Protein AF-A0A183TN47-F1 (afdb_monomer_lite)

pLDDT: mean 71.49, std 24.08, range [20.34, 93.31]

InterPro domains:
  IPR001202 WW domain [PF00397] (126-154)
  IPR001202 WW domain [PS01159] (128-154)
  IPR036020 WW domain superfamily [SSF51045] (122-156)

Radius of gyration: 19.45 Å; chains: 1; bounding box: 43×52×48 Å

Organism: Schistocephalus solidus (NCBI:txid70667)

Foldseek 3Di:
DAAPAAPLWDFDWDWFWKAQLVPLDIAIATETDFTQTGNNRGCQLDFRVVRLVVLVVVLVPRVPDPDRGHRYFRFDFAFPVCQVVVLVPADFGDHPVDPGTGGWDAGDDRMTGQQADKDWDQGFAPPKAWDADPVPRQIWIAHPPVRDIGSDQDSNGGDGPPDDRDDPPPLDDDDDTTMGDHHDDDPPVPPVDDDDDDDDDDDDDDDDDCVPRPDD

Sequence (216 aa):
LNPRIPAGSLLWGIATLEYNWKTGLRKHALTVLDVACLYGKDLRSLSYRQRMHYVGDVARVVNLEDGDQSNIIVPPLVTLRDLDSFIKGLPVLSCKDRPEPGPMVATVKNYACIPSTLYLATHLAFPWIELKSSKTGQFYYFNRNSNVSTYTLPQEAILPYGRVSSRPDLKVNSFSLVLILAVELLELAIFIGANRSARKHILVVSWINFNSILSK

Secondary structure (DSSP, 8-state):
--B-PPTT-EEEEEEEEEEETTT--EEEEEEEEEEEEETTEE-TTS-HHHHHHHHHHHHHHHTSS-SSSBPEE---EEETTTHHHHHHTSPEE--TT-SS-EE-EE-STTEEE-----EEEE-B-TTEEEEE-TTT--EEEEETTT--EESSPPGGGB--TTPPP--S--SS-S--EEEE-----SSTTTTTS----------SS----GGGSS--

Structure (mmCIF, N/CA/C/O backbone):
data_AF-A0A183TN47-F1
#
_entry.id   AF-A0A183TN47-F1
#
loop_
_atom_site.group_PDB
_atom_site.id
_atom_site.type_symbol
_atom_site.label_atom_id
_atom_site.label_alt_id
_atom_site.label_comp_id
_atom_site.label_asym_id
_atom_site.label_entity_id
_atom_site.label_seq_id
_atom_site.pdbx_PDB_ins_code
_atom_site.Cartn_x
_atom_site.Cartn_y
_atom_site.Cartn_z
_atom_site.occupancy
_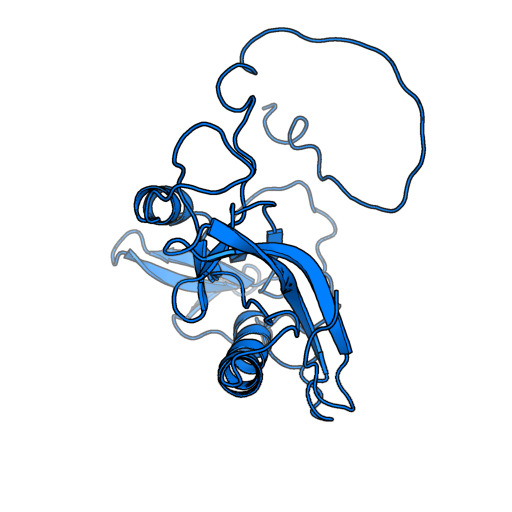atom_site.B_iso_or_equiv
_atom_site.auth_seq_id
_atom_site.auth_comp_id
_atom_site.auth_asym_id
_atom_site.auth_atom_id
_atom_site.pdbx_PDB_model_num
ATOM 1 N N . LEU A 1 1 ? -2.162 -2.356 -19.079 1.00 73.44 1 LEU A N 1
ATOM 2 C CA . LEU A 1 1 ? -2.015 -2.840 -17.687 1.00 73.44 1 LEU A CA 1
ATOM 3 C C . LEU A 1 1 ? -2.326 -4.332 -17.692 1.00 73.44 1 LEU A C 1
ATOM 5 O O . LEU A 1 1 ? -3.389 -4.675 -18.189 1.00 73.44 1 LEU A O 1
ATOM 9 N N . ASN A 1 2 ? -1.422 -5.196 -17.226 1.00 85.00 2 ASN A N 1
ATOM 10 C CA . ASN A 1 2 ? -1.626 -6.653 -17.221 1.00 85.00 2 ASN A CA 1
ATOM 11 C C . ASN A 1 2 ? -1.030 -7.278 -15.941 1.00 85.00 2 ASN A C 1
ATOM 13 O O . ASN A 1 2 ? 0.099 -7.771 -15.978 1.00 85.00 2 ASN A O 1
ATOM 17 N N . PRO A 1 3 ? -1.705 -7.156 -14.784 1.00 82.62 3 PRO A N 1
ATOM 18 C CA . PRO A 1 3 ? -1.153 -7.542 -13.492 1.00 82.62 3 PRO A CA 1
ATOM 19 C C . PRO A 1 3 ? -1.445 -9.008 -13.158 1.00 82.62 3 PRO A C 1
ATOM 21 O O . PRO A 1 3 ? -2.538 -9.510 -13.417 1.00 82.62 3 PRO A O 1
ATOM 24 N N . ARG A 1 4 ? -0.487 -9.678 -12.509 1.00 83.25 4 ARG A N 1
ATOM 25 C CA . ARG A 1 4 ? -0.603 -11.071 -12.038 1.00 83.25 4 ARG A CA 1
ATOM 26 C C . ARG A 1 4 ? -1.505 -11.184 -10.797 1.00 83.25 4 ARG A C 1
ATOM 28 O O . ARG A 1 4 ? -1.048 -11.518 -9.709 1.00 83.25 4 ARG A O 1
ATOM 35 N N . ILE A 1 5 ? -2.791 -10.872 -10.943 1.00 85.69 5 ILE A N 1
ATOM 36 C CA . ILE A 1 5 ? -3.791 -11.038 -9.879 1.00 85.69 5 ILE A CA 1
ATOM 37 C C . ILE A 1 5 ? -4.207 -12.522 -9.823 1.00 85.69 5 ILE A C 1
ATOM 39 O O . ILE A 1 5 ? -4.661 -13.045 -10.842 1.00 85.69 5 ILE A O 1
ATOM 43 N N . PRO A 1 6 ? -4.100 -13.215 -8.671 1.00 85.50 6 PRO A N 1
ATOM 44 C CA . PRO A 1 6 ? -4.550 -14.602 -8.552 1.00 85.50 6 PRO A CA 1
ATOM 45 C C . PRO A 1 6 ? -6.058 -14.755 -8.796 1.00 85.50 6 PRO A C 1
ATOM 47 O O . PRO A 1 6 ? -6.846 -13.876 -8.433 1.00 85.50 6 PRO A O 1
ATOM 50 N N . ALA A 1 7 ? -6.478 -15.896 -9.349 1.00 88.44 7 ALA A N 1
ATOM 51 C CA . ALA A 1 7 ? -7.893 -16.211 -9.552 1.00 88.44 7 ALA A CA 1
ATOM 52 C C . ALA A 1 7 ? -8.696 -16.131 -8.236 1.00 88.44 7 ALA A C 1
ATOM 54 O O . ALA A 1 7 ? -8.176 -16.420 -7.160 1.00 88.44 7 ALA A O 1
ATOM 55 N N . GLY A 1 8 ? -9.966 -15.722 -8.315 1.00 87.31 8 GLY A N 1
ATOM 56 C CA . GLY A 1 8 ? -10.812 -15.544 -7.127 1.00 87.31 8 GLY A CA 1
ATOM 57 C C . GLY A 1 8 ? -10.418 -14.353 -6.243 1.00 87.31 8 GLY A C 1
ATOM 58 O O . GLY A 1 8 ? -10.593 -14.418 -5.030 1.00 87.31 8 GLY A O 1
ATOM 59 N N . SER A 1 9 ? -9.875 -13.279 -6.823 1.00 90.31 9 SER A N 1
ATOM 60 C CA . SER A 1 9 ? -9.528 -12.042 -6.105 1.00 90.31 9 SER A CA 1
ATOM 61 C C . SER A 1 9 ? -10.424 -10.871 -6.519 1.00 90.31 9 SER A C 1
ATOM 63 O O . SER A 1 9 ? -10.794 -10.747 -7.684 1.00 90.31 9 SER A O 1
ATOM 65 N N . LEU A 1 10 ? -10.729 -9.982 -5.572 1.00 89.19 10 LEU A N 1
ATOM 66 C CA . LEU A 1 10 ? -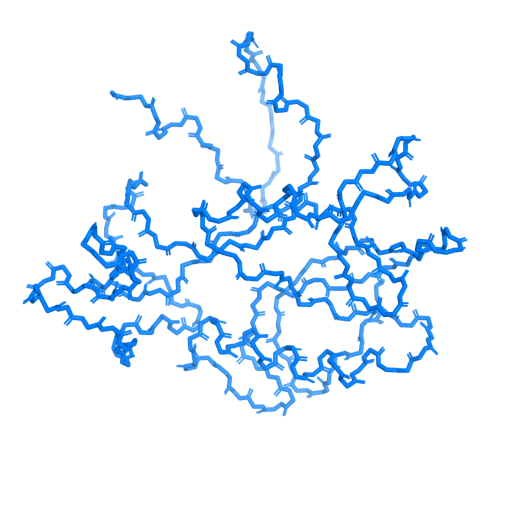11.481 -8.743 -5.768 1.00 89.19 10 LEU A CA 1
ATOM 67 C C . LEU A 1 10 ? -10.808 -7.617 -4.974 1.00 89.19 10 LEU A C 1
ATOM 69 O O . LEU A 1 10 ? -10.867 -7.589 -3.740 1.00 89.19 10 LEU A O 1
ATOM 73 N N . LEU A 1 11 ? -10.167 -6.699 -5.696 1.00 90.19 11 LEU A N 1
ATOM 74 C CA . LEU A 1 11 ? -9.381 -5.590 -5.158 1.00 90.19 11 LEU A CA 1
ATOM 75 C C . LEU A 1 11 ? -9.649 -4.283 -5.911 1.00 90.19 11 LEU A C 1
ATOM 77 O O . LEU A 1 11 ? -10.145 -4.289 -7.036 1.00 90.19 11 LEU A O 1
ATOM 81 N N . TRP A 1 12 ? -9.294 -3.170 -5.277 1.00 88.38 12 TRP A N 1
ATOM 82 C CA . TRP A 1 12 ? -9.334 -1.825 -5.842 1.00 88.38 12 TRP A CA 1
ATOM 83 C C . TRP A 1 12 ? -7.911 -1.314 -5.986 1.00 88.38 12 TRP A C 1
ATOM 85 O O . TRP A 1 12 ? -7.086 -1.505 -5.096 1.00 88.38 12 TRP A O 1
ATOM 95 N N . GLY A 1 13 ? -7.618 -0.633 -7.086 1.00 87.19 13 GLY A N 1
ATOM 96 C CA . GLY A 1 13 ? -6.298 -0.076 -7.333 1.00 87.19 13 GLY A CA 1
ATOM 97 C C . GLY A 1 13 ? -6.287 0.893 -8.504 1.00 87.19 13 GLY A C 1
ATOM 98 O O . GLY A 1 13 ? -7.271 1.022 -9.230 1.00 87.19 13 GLY A O 1
ATOM 99 N N . ILE A 1 14 ? -5.157 1.569 -8.670 1.00 85.75 14 ILE A N 1
ATOM 100 C CA . ILE A 1 14 ? -4.902 2.537 -9.735 1.00 85.75 14 ILE A CA 1
ATOM 101 C C . ILE A 1 14 ? -3.757 2.057 -10.624 1.00 85.75 14 ILE A C 1
ATOM 103 O O . ILE A 1 14 ? -2.797 1.442 -10.153 1.00 85.75 14 ILE A O 1
ATOM 107 N N . ALA A 1 15 ? -3.848 2.351 -11.920 1.00 88.06 15 ALA A N 1
ATOM 108 C CA . ALA A 1 15 ? -2.716 2.183 -12.819 1.00 88.06 15 ALA A CA 1
ATOM 109 C C . ALA A 1 15 ? -1.619 3.191 -12.441 1.00 88.06 15 ALA A C 1
ATOM 111 O O . ALA A 1 15 ? -1.888 4.377 -12.258 1.00 88.06 15 ALA A O 1
ATOM 112 N N . THR A 1 16 ? -0.383 2.722 -12.333 1.00 87.56 16 THR A N 1
ATOM 113 C CA . THR A 1 16 ? 0.790 3.529 -11.974 1.00 87.56 16 THR A CA 1
ATOM 114 C C . THR A 1 16 ? 1.902 3.282 -12.995 1.00 87.56 16 THR A C 1
ATOM 116 O O . THR A 1 16 ? 1.879 2.283 -13.719 1.00 87.56 16 THR A O 1
ATOM 119 N N . LEU A 1 17 ? 2.859 4.203 -13.093 1.00 88.75 17 LEU A N 1
ATOM 120 C CA . LEU A 1 17 ? 4.071 4.038 -13.893 1.00 88.75 17 LEU A CA 1
ATOM 121 C C . LEU A 1 17 ? 5.254 3.796 -12.958 1.00 88.75 17 LEU A C 1
ATOM 123 O O . LEU A 1 17 ? 5.542 4.626 -12.095 1.00 88.75 17 LEU A O 1
ATOM 127 N N . GLU A 1 18 ? 5.936 2.670 -13.152 1.00 90.25 18 GLU A N 1
ATOM 128 C CA . GLU A 1 18 ? 7.185 2.350 -12.467 1.00 90.25 18 GLU A CA 1
ATOM 129 C C . GLU A 1 18 ? 8.362 2.419 -13.444 1.00 90.25 18 GLU A C 1
ATOM 131 O O . GLU A 1 18 ? 8.251 2.073 -14.624 1.00 90.25 18 GLU A O 1
ATOM 136 N N . TYR A 1 19 ? 9.500 2.884 -12.937 1.00 91.25 19 TYR A N 1
ATOM 137 C CA . TYR A 1 19 ? 10.699 3.182 -13.708 1.00 91.25 19 TYR A CA 1
ATOM 138 C C . TYR A 1 19 ? 11.865 2.396 -13.127 1.00 91.25 19 TYR A C 1
ATOM 140 O O . TYR A 1 19 ? 12.124 2.451 -11.923 1.00 91.25 19 TYR A O 1
ATOM 148 N N . ASN A 1 20 ? 12.580 1.674 -13.981 1.00 90.81 20 ASN A N 1
ATOM 149 C CA . ASN A 1 20 ? 13.802 0.989 -13.610 1.00 90.81 20 ASN A CA 1
ATOM 150 C C . ASN A 1 20 ? 14.943 2.013 -13.526 1.00 90.81 20 ASN A C 1
ATOM 152 O O . ASN A 1 20 ? 15.438 2.475 -14.556 1.00 90.81 20 ASN A O 1
ATOM 156 N N . TRP A 1 21 ? 15.383 2.365 -12.319 1.00 85.31 21 TRP A N 1
ATOM 157 C CA . TRP A 1 21 ? 16.341 3.462 -12.112 1.00 85.31 21 TRP A CA 1
ATOM 158 C C . TRP A 1 21 ? 17.768 3.160 -12.603 1.00 85.31 21 TRP A C 1
ATOM 160 O O . TRP A 1 21 ? 18.609 4.052 -12.605 1.00 85.31 21 TRP A O 1
ATOM 170 N N . LYS A 1 22 ? 18.046 1.929 -13.061 1.00 86.75 22 LYS A N 1
ATOM 171 C CA . LYS A 1 22 ? 19.325 1.544 -13.688 1.00 86.75 22 LYS A CA 1
ATOM 172 C C . LYS A 1 22 ? 19.309 1.573 -15.217 1.00 86.75 22 LYS A C 1
ATOM 174 O O . LYS A 1 22 ? 20.371 1.640 -15.820 1.00 86.75 22 LYS A O 1
ATOM 179 N N . THR A 1 23 ? 18.135 1.478 -15.844 1.00 86.50 23 THR A N 1
ATOM 180 C CA . THR A 1 23 ? 18.000 1.329 -17.311 1.00 86.50 23 THR A CA 1
ATOM 181 C C . THR A 1 23 ? 17.074 2.360 -17.957 1.00 86.50 23 THR A C 1
ATOM 183 O O . THR A 1 23 ? 16.984 2.420 -19.178 1.00 86.50 23 THR A O 1
ATOM 186 N N . GLY A 1 24 ? 16.344 3.151 -17.165 1.00 82.69 24 GLY A N 1
ATOM 187 C CA . GLY A 1 24 ? 15.330 4.089 -17.655 1.00 82.69 24 GLY A CA 1
ATOM 188 C C . GLY A 1 24 ? 14.054 3.426 -18.194 1.00 82.69 24 GLY A C 1
ATOM 189 O O . GLY A 1 24 ? 13.141 4.135 -18.623 1.00 82.69 24 GLY A O 1
ATOM 190 N N . LEU A 1 25 ? 13.960 2.089 -18.171 1.00 87.25 25 LEU A N 1
ATOM 191 C CA . LEU A 1 25 ? 12.796 1.346 -18.654 1.00 87.25 25 LEU A CA 1
ATOM 192 C C . LEU A 1 25 ? 11.550 1.685 -17.822 1.00 87.25 25 LEU A C 1
ATOM 194 O O . LEU A 1 25 ? 11.549 1.533 -16.601 1.00 87.25 25 LEU A O 1
ATOM 198 N N . ARG A 1 26 ? 10.480 2.117 -18.494 1.00 89.00 26 ARG A N 1
ATOM 199 C CA . ARG A 1 26 ? 9.186 2.471 -17.894 1.00 89.00 26 ARG A CA 1
ATOM 200 C C . ARG A 1 26 ? 8.166 1.372 -18.189 1.00 89.00 26 ARG A C 1
ATOM 202 O O . ARG A 1 26 ? 7.927 1.095 -19.363 1.00 89.00 26 ARG A O 1
ATOM 209 N N . LYS A 1 27 ? 7.518 0.805 -17.165 1.00 89.25 27 LYS A N 1
ATOM 210 C CA . LYS A 1 27 ? 6.375 -0.113 -17.337 1.00 89.25 27 LYS A CA 1
ATOM 211 C C . LYS A 1 27 ? 5.165 0.294 -16.491 1.00 89.25 27 LYS A C 1
ATOM 213 O O . LYS A 1 27 ? 5.261 1.124 -15.589 1.00 89.25 27 LYS A O 1
ATOM 218 N N . HIS A 1 28 ? 4.000 -0.256 -16.828 1.00 90.12 28 HIS A N 1
ATOM 219 C CA . HIS A 1 28 ? 2.780 -0.063 -16.045 1.00 90.12 28 HIS A CA 1
ATOM 220 C C . HIS A 1 28 ? 2.730 -1.036 -14.869 1.00 90.12 28 HIS A C 1
ATOM 222 O O . HIS A 1 28 ? 2.935 -2.231 -15.068 1.00 90.12 28 HIS A O 1
ATOM 228 N N . ALA A 1 29 ? 2.325 -0.538 -13.707 1.00 89.69 29 ALA A N 1
ATOM 229 C CA . ALA A 1 29 ? 2.073 -1.287 -12.483 1.00 89.69 29 ALA A CA 1
ATOM 230 C C . ALA A 1 29 ? 0.634 -1.063 -11.985 1.00 89.69 29 ALA A C 1
ATOM 232 O O . ALA A 1 29 ? -0.041 -0.126 -12.420 1.00 89.69 29 ALA A O 1
ATOM 233 N N . LEU A 1 30 ? 0.167 -1.906 -11.064 1.00 90.44 30 LEU A N 1
ATOM 234 C CA . LEU A 1 30 ? -1.101 -1.730 -10.354 1.00 90.44 30 LEU A CA 1
ATOM 235 C C . LEU A 1 30 ? -0.823 -1.429 -8.878 1.00 90.44 30 LEU A C 1
ATOM 237 O O . LEU A 1 30 ? -0.424 -2.327 -8.139 1.00 90.44 30 LEU A O 1
ATOM 241 N N . THR A 1 31 ? -1.078 -0.198 -8.438 1.00 90.00 31 THR A N 1
ATOM 242 C CA . THR A 1 31 ? -1.033 0.157 -7.012 1.00 90.00 31 THR A CA 1
ATOM 243 C C . THR A 1 31 ? -2.370 -0.168 -6.367 1.00 90.00 31 THR A C 1
ATOM 245 O O . THR A 1 31 ? -3.392 0.412 -6.733 1.00 90.00 31 THR A O 1
ATOM 248 N N . VAL A 1 32 ? -2.378 -1.104 -5.419 1.00 91.00 32 VAL A N 1
ATOM 249 C CA . VAL A 1 32 ? -3.599 -1.545 -4.728 1.00 91.00 32 VAL A CA 1
ATOM 250 C C . VAL A 1 32 ? -3.946 -0.567 -3.605 1.00 91.00 32 VAL A C 1
ATOM 252 O O . VAL A 1 32 ? -3.081 -0.180 -2.826 1.00 91.00 32 VAL A O 1
ATOM 255 N N . LEU A 1 33 ? -5.216 -0.172 -3.520 1.00 87.25 33 LEU A N 1
ATOM 256 C CA . LEU A 1 33 ? -5.744 0.751 -2.512 1.00 87.25 33 LEU A CA 1
ATOM 257 C C . LEU A 1 33 ? -6.521 0.031 -1.403 1.00 87.25 33 LEU A C 1
ATOM 259 O O . LEU A 1 33 ? -6.452 0.461 -0.258 1.00 87.25 33 LEU A O 1
ATOM 263 N N . ASP A 1 34 ? -7.245 -1.047 -1.715 1.00 88.12 34 ASP A N 1
ATOM 264 C CA . ASP A 1 34 ? -7.886 -1.939 -0.733 1.00 88.12 34 ASP A CA 1
ATOM 265 C C . ASP A 1 34 ? -8.239 -3.286 -1.396 1.00 88.12 34 ASP A C 1
ATOM 267 O O . ASP A 1 34 ? -8.254 -3.403 -2.625 1.00 88.12 34 ASP A O 1
ATOM 271 N N . VAL A 1 35 ? -8.558 -4.307 -0.602 1.00 88.69 35 VAL A N 1
ATOM 272 C CA . VAL A 1 35 ? -8.925 -5.649 -1.073 1.00 88.69 35 VAL A CA 1
ATOM 273 C C . VAL A 1 35 ? -10.103 -6.214 -0.278 1.00 88.69 35 VAL A C 1
ATOM 275 O O . VAL A 1 35 ? -10.126 -6.154 0.948 1.00 88.69 35 VAL A O 1
ATOM 278 N N . ALA A 1 36 ? -11.082 -6.792 -0.977 1.00 85.94 36 ALA A N 1
ATOM 279 C CA . ALA A 1 36 ? -12.202 -7.505 -0.363 1.00 85.94 36 ALA A CA 1
ATOM 280 C C . ALA A 1 36 ? -11.957 -9.022 -0.326 1.00 85.94 36 ALA A C 1
ATOM 282 O O . ALA A 1 36 ? -12.258 -9.673 0.670 1.00 85.94 36 ALA A O 1
ATOM 283 N N . CYS A 1 37 ? -11.390 -9.585 -1.394 1.00 89.06 37 CYS A N 1
ATOM 284 C CA . CYS A 1 37 ? -11.076 -11.009 -1.503 1.00 89.06 37 CYS A CA 1
ATOM 285 C C . CYS A 1 37 ? -9.733 -11.198 -2.217 1.00 89.06 37 CYS A C 1
ATOM 287 O O . CYS A 1 37 ? -9.421 -10.444 -3.140 1.00 89.06 37 CYS A O 1
ATOM 289 N N . LEU A 1 38 ? -8.942 -12.191 -1.819 1.00 90.12 38 LEU A N 1
ATOM 290 C CA . LEU A 1 38 ? -7.649 -12.486 -2.437 1.00 90.12 38 LEU A CA 1
ATOM 291 C C . LEU A 1 38 ? -7.434 -14.000 -2.480 1.00 90.12 38 LEU A C 1
ATOM 293 O O . LEU A 1 38 ? -7.450 -14.651 -1.438 1.00 90.12 38 LEU A O 1
ATOM 297 N N . TYR A 1 39 ? -7.255 -14.558 -3.679 1.00 87.88 39 TYR A N 1
ATOM 298 C CA . TYR A 1 39 ? -7.092 -16.001 -3.907 1.00 87.88 39 TYR A CA 1
ATOM 299 C C . TYR A 1 39 ? -8.171 -16.862 -3.212 1.00 87.88 39 TYR A C 1
ATOM 301 O O . TYR A 1 39 ? -7.881 -17.801 -2.473 1.00 87.88 39 TYR A O 1
ATOM 309 N N . GLY A 1 40 ? -9.442 -16.480 -3.378 1.00 86.19 40 GLY A N 1
ATOM 310 C CA . GLY A 1 40 ? -10.605 -17.143 -2.774 1.00 86.19 40 GLY A CA 1
ATOM 311 C C . GLY A 1 40 ? -10.824 -16.858 -1.282 1.00 86.19 40 GLY A C 1
ATOM 312 O O . GLY A 1 40 ? -11.883 -17.193 -0.752 1.00 86.19 40 GLY A O 1
ATOM 313 N N . LYS A 1 41 ? -9.872 -16.216 -0.592 1.00 91.38 41 LYS A N 1
ATOM 314 C CA . LYS A 1 41 ? -10.000 -15.852 0.822 1.00 91.38 41 LYS A CA 1
ATOM 315 C C . LYS A 1 41 ? -10.728 -14.519 0.981 1.00 91.38 41 LYS A C 1
ATOM 317 O O . LYS A 1 41 ? -10.225 -13.483 0.550 1.00 91.38 41 LYS A O 1
ATOM 322 N N . ASP A 1 42 ? -11.867 -14.535 1.669 1.00 91.62 42 ASP A N 1
ATOM 323 C CA . ASP A 1 42 ? -12.547 -13.317 2.120 1.00 91.62 42 ASP A CA 1
ATOM 324 C C . ASP A 1 42 ? -11.681 -12.585 3.161 1.00 91.62 42 ASP A C 1
ATOM 326 O O . ASP A 1 42 ? -11.272 -13.163 4.171 1.00 91.62 42 ASP A O 1
ATOM 330 N N . LEU A 1 43 ? -11.385 -11.311 2.901 1.00 88.88 43 LEU A N 1
ATOM 331 C CA . LEU A 1 43 ? -10.593 -10.438 3.770 1.00 88.88 43 LEU A CA 1
ATOM 332 C C . LEU A 1 43 ? -11.441 -9.316 4.391 1.00 88.88 43 LEU A C 1
ATOM 334 O O . LEU A 1 43 ? -10.912 -8.498 5.145 1.00 88.88 43 LEU A O 1
ATOM 338 N N . ARG A 1 44 ? -12.751 -9.253 4.106 1.00 85.00 44 ARG A N 1
ATOM 339 C CA . ARG A 1 44 ? -13.612 -8.111 4.461 1.00 85.00 44 ARG A CA 1
ATOM 340 C C . ARG A 1 44 ? -13.742 -7.871 5.964 1.00 85.00 44 ARG A C 1
ATOM 342 O O . ARG A 1 44 ? -13.961 -6.734 6.372 1.00 85.00 44 ARG A O 1
ATOM 349 N N . SER A 1 45 ? -13.593 -8.912 6.780 1.00 82.75 45 SER A N 1
ATOM 350 C CA . SER A 1 45 ? -13.629 -8.846 8.248 1.00 82.75 45 SER A CA 1
ATOM 351 C C . SER A 1 45 ? -12.340 -8.314 8.888 1.00 82.75 45 SER A C 1
ATOM 353 O O . SER A 1 45 ? -12.347 -7.972 10.068 1.00 82.75 45 SER A O 1
ATOM 355 N N . LEU A 1 46 ? -11.236 -8.240 8.138 1.00 83.50 46 LEU A N 1
ATOM 356 C CA . LEU A 1 46 ? -9.934 -7.809 8.648 1.00 83.50 46 LEU A CA 1
ATOM 357 C C . LEU A 1 46 ? -9.798 -6.282 8.641 1.00 83.50 46 LEU A C 1
ATOM 359 O O . LEU A 1 46 ? -10.404 -5.595 7.818 1.00 83.50 46 LEU A O 1
ATOM 363 N N . SER A 1 47 ? -8.928 -5.747 9.501 1.00 78.81 47 SER A N 1
ATOM 364 C CA . SER A 1 47 ? -8.563 -4.324 9.478 1.00 78.81 47 SER A CA 1
ATOM 365 C C . SER A 1 47 ? -7.812 -3.943 8.207 1.00 78.81 47 SER A C 1
ATOM 367 O O . SER A 1 47 ? -7.109 -4.762 7.618 1.00 78.81 47 SER A O 1
ATOM 369 N N . TYR A 1 48 ? -7.895 -2.669 7.818 1.00 82.44 48 TYR A N 1
ATOM 370 C CA . TYR A 1 48 ? -7.229 -2.147 6.623 1.00 82.44 48 TYR A CA 1
ATOM 371 C C . TYR A 1 48 ? -5.736 -2.529 6.540 1.00 82.44 48 TYR A C 1
ATOM 373 O O . TYR A 1 48 ? -5.280 -3.050 5.524 1.00 82.44 48 TYR A O 1
ATOM 381 N N . ARG A 1 49 ? -4.987 -2.382 7.645 1.00 83.31 49 ARG A N 1
ATOM 382 C CA . ARG A 1 49 ? -3.561 -2.755 7.720 1.00 83.31 49 ARG A CA 1
ATOM 383 C C . ARG A 1 49 ? -3.337 -4.254 7.467 1.00 83.31 49 ARG A C 1
ATOM 385 O O . ARG A 1 49 ? -2.382 -4.611 6.785 1.00 83.31 49 ARG A O 1
ATOM 392 N N . GLN A 1 50 ? -4.212 -5.125 7.977 1.00 86.06 50 GLN A N 1
ATOM 393 C CA . GLN A 1 50 ? -4.153 -6.569 7.717 1.00 86.06 50 GLN A CA 1
ATOM 394 C C . GLN A 1 50 ? -4.514 -6.893 6.261 1.00 86.06 50 GLN A C 1
ATOM 396 O O . GLN A 1 50 ? -3.808 -7.676 5.634 1.00 86.06 50 GLN A O 1
ATOM 401 N N . ARG A 1 51 ? -5.561 -6.270 5.697 1.00 89.62 51 ARG A N 1
ATOM 402 C CA . ARG A 1 51 ? -5.952 -6.453 4.285 1.00 89.62 51 ARG A CA 1
ATOM 403 C C . ARG A 1 51 ? -4.787 -6.118 3.350 1.00 89.62 51 ARG A C 1
ATOM 405 O O . ARG A 1 51 ? -4.417 -6.943 2.521 1.00 89.62 51 ARG A O 1
ATOM 412 N N . MET A 1 52 ? -4.130 -4.980 3.568 1.00 90.19 52 MET A N 1
ATOM 413 C CA . MET A 1 52 ? -2.954 -4.570 2.792 1.00 90.19 52 MET A CA 1
ATOM 414 C C . MET A 1 52 ? -1.708 -5.441 3.046 1.00 90.19 52 MET A C 1
ATOM 416 O O . MET A 1 52 ? -0.919 -5.632 2.122 1.00 90.19 52 MET A O 1
ATOM 420 N N . HIS A 1 53 ? -1.547 -6.043 4.235 1.00 91.75 53 HIS A N 1
ATOM 421 C CA . HIS A 1 53 ? -0.502 -7.051 4.475 1.00 91.75 53 HIS A CA 1
ATOM 422 C C . HIS A 1 53 ? -0.695 -8.288 3.585 1.00 91.75 53 HIS A C 1
ATOM 424 O O . HIS A 1 53 ? 0.259 -8.711 2.941 1.00 91.75 53 HIS A O 1
ATOM 430 N N . TYR A 1 54 ? -1.924 -8.807 3.462 1.00 93.31 54 TYR A N 1
ATOM 431 C CA . TYR A 1 54 ? -2.224 -9.930 2.559 1.00 93.31 54 TYR A CA 1
ATOM 432 C C . TYR A 1 54 ? -1.911 -9.606 1.090 1.00 93.31 54 TYR A C 1
ATOM 434 O O . TYR A 1 54 ? -1.411 -10.468 0.365 1.00 93.31 54 TYR A O 1
ATOM 442 N N . VAL A 1 55 ? -2.137 -8.362 0.645 1.00 92.94 55 VAL A N 1
ATOM 443 C CA . VAL A 1 55 ? -1.678 -7.924 -0.687 1.00 92.94 55 VAL A CA 1
ATOM 444 C C . VAL A 1 55 ? -0.148 -7.946 -0.766 1.00 92.94 55 VAL A C 1
ATOM 446 O O . VAL A 1 55 ? 0.392 -8.338 -1.794 1.00 92.94 55 VAL A O 1
ATOM 449 N N . GLY A 1 56 ? 0.560 -7.586 0.310 1.00 93.19 56 GLY A N 1
ATOM 450 C CA . GLY A 1 56 ? 2.026 -7.625 0.385 1.00 93.19 56 GLY A CA 1
ATOM 451 C C . GLY A 1 56 ? 2.594 -9.041 0.321 1.00 93.19 56 GLY A C 1
ATOM 452 O O . GLY A 1 56 ? 3.618 -9.269 -0.320 1.00 93.19 56 GLY A O 1
ATOM 453 N N . ASP A 1 57 ? 1.906 -10.006 0.924 1.00 92.31 57 ASP A N 1
ATOM 454 C CA . ASP A 1 57 ? 2.255 -11.425 0.840 1.00 92.31 57 ASP A CA 1
ATOM 455 C C . ASP A 1 57 ? 2.126 -11.945 -0.599 1.00 92.31 57 ASP A C 1
ATOM 457 O O . ASP A 1 57 ? 3.056 -12.563 -1.114 1.00 92.31 57 ASP A O 1
ATOM 461 N N . VAL A 1 58 ? 1.028 -11.615 -1.289 1.00 90.19 58 VAL A N 1
ATOM 462 C CA . VAL A 1 58 ? 0.826 -11.990 -2.700 1.00 90.19 58 VAL A CA 1
ATOM 463 C C . VAL A 1 58 ? 1.774 -11.241 -3.639 1.00 90.19 58 VAL A C 1
ATOM 465 O O . VAL A 1 58 ? 2.377 -11.869 -4.506 1.00 90.19 58 VAL A O 1
ATOM 468 N N . ALA A 1 59 ? 1.969 -9.932 -3.457 1.00 91.00 59 ALA A N 1
ATOM 469 C CA . ALA A 1 59 ? 2.883 -9.122 -4.266 1.00 91.00 59 ALA A CA 1
ATOM 470 C C . ALA A 1 59 ? 4.326 -9.653 -4.206 1.00 91.00 59 ALA A C 1
ATOM 472 O O . ALA A 1 59 ? 5.004 -9.708 -5.231 1.00 91.00 59 ALA A O 1
ATOM 473 N N . ARG A 1 60 ? 4.777 -10.122 -3.032 1.00 89.75 60 ARG A N 1
ATOM 474 C CA . ARG A 1 60 ? 6.088 -10.772 -2.863 1.00 89.75 60 ARG A CA 1
ATOM 475 C C . ARG A 1 60 ? 6.238 -12.095 -3.611 1.00 89.75 60 ARG A C 1
ATOM 477 O O . ARG A 1 60 ? 7.372 -12.492 -3.838 1.00 89.75 60 ARG A O 1
ATOM 484 N N . VAL A 1 61 ? 5.147 -12.759 -3.991 1.00 88.31 61 VAL A N 1
ATOM 485 C CA . VAL A 1 61 ? 5.186 -13.968 -4.828 1.00 88.31 61 VAL A CA 1
ATOM 486 C C . VAL A 1 61 ? 5.065 -13.596 -6.304 1.00 88.31 61 VAL A C 1
ATOM 488 O O . VAL A 1 61 ? 5.929 -13.947 -7.101 1.00 88.31 61 VAL A O 1
ATOM 491 N N . VAL A 1 62 ? 4.026 -12.848 -6.684 1.00 86.25 62 VAL A N 1
ATOM 492 C CA . VAL A 1 62 ? 3.699 -12.631 -8.105 1.00 86.25 62 VAL A CA 1
ATOM 493 C C . VAL A 1 62 ? 4.648 -11.671 -8.829 1.00 86.25 62 VAL A C 1
ATOM 495 O O . VAL A 1 62 ? 4.703 -11.704 -10.055 1.00 86.25 62 VAL A O 1
ATOM 498 N N . ASN A 1 63 ? 5.411 -10.850 -8.099 1.00 89.19 63 ASN A N 1
ATOM 499 C CA . ASN A 1 63 ? 6.417 -9.947 -8.668 1.00 89.19 63 ASN A CA 1
ATOM 500 C C . ASN A 1 63 ? 7.834 -10.567 -8.751 1.00 89.19 63 ASN A C 1
ATOM 502 O O . ASN A 1 63 ? 8.777 -9.850 -9.083 1.00 89.19 63 ASN A O 1
ATOM 506 N N . LEU A 1 64 ? 8.026 -11.850 -8.403 1.00 81.06 64 LEU A N 1
ATOM 507 C CA . LEU A 1 64 ? 9.340 -12.519 -8.497 1.00 81.06 64 LEU A CA 1
ATOM 508 C C . LEU A 1 64 ? 9.720 -12.914 -9.928 1.00 81.06 64 LEU A C 1
ATOM 510 O O . LEU A 1 64 ? 10.905 -13.017 -10.240 1.00 81.06 64 LEU A O 1
ATOM 514 N N . GLU A 1 65 ? 8.731 -13.155 -10.784 1.00 70.69 65 GLU A N 1
ATOM 515 C CA . GLU A 1 65 ? 8.955 -13.507 -12.183 1.00 70.69 65 GLU A CA 1
ATOM 516 C C . GLU A 1 65 ? 9.224 -12.240 -13.010 1.00 70.69 65 GLU A C 1
ATOM 518 O O . GLU A 1 65 ? 8.303 -11.500 -13.363 1.00 70.69 65 GLU A O 1
ATOM 523 N N . ASP A 1 66 ? 10.505 -11.999 -13.311 1.00 67.25 66 ASP A N 1
ATOM 524 C CA . ASP A 1 66 ? 10.959 -10.940 -14.219 1.00 67.25 66 ASP A CA 1
ATOM 525 C C . ASP A 1 66 ? 10.298 -11.128 -15.613 1.00 67.25 66 ASP A C 1
ATOM 527 O O . ASP A 1 66 ? 10.515 -12.134 -16.288 1.00 67.25 66 ASP A O 1
ATOM 531 N N . GLY A 1 67 ? 9.475 -10.160 -16.044 1.00 71.62 67 GLY A N 1
ATOM 532 C CA . GLY A 1 67 ? 8.736 -10.203 -17.315 1.00 71.62 67 GLY A CA 1
ATOM 533 C C . GLY A 1 67 ? 7.825 -8.988 -17.566 1.00 71.62 67 GLY A C 1
ATOM 534 O O . GLY A 1 67 ? 7.742 -8.066 -16.743 1.00 71.62 67 GLY A O 1
ATOM 535 N N . ASP A 1 68 ? 7.119 -9.004 -18.704 1.00 77.06 68 ASP A N 1
ATOM 536 C CA . ASP A 1 68 ? 6.298 -7.888 -19.221 1.00 77.06 68 ASP A CA 1
ATOM 537 C C . ASP A 1 68 ? 4.984 -7.636 -18.457 1.00 77.06 68 ASP A C 1
ATOM 539 O O . ASP A 1 68 ? 4.280 -6.655 -18.721 1.00 77.06 68 ASP A O 1
ATOM 543 N N . GLN A 1 69 ? 4.620 -8.495 -17.499 1.00 83.12 69 GLN A N 1
ATOM 544 C CA . GLN A 1 69 ? 3.448 -8.250 -16.660 1.00 83.12 69 GLN A CA 1
ATOM 545 C C . GLN A 1 69 ? 3.639 -7.029 -15.748 1.00 83.12 69 GLN A C 1
ATOM 547 O O . GLN A 1 69 ? 4.745 -6.656 -15.348 1.00 83.12 69 GLN A O 1
ATOM 552 N N . SER A 1 70 ? 2.520 -6.405 -15.395 1.00 88.25 70 SER A N 1
ATOM 553 C CA . SER A 1 70 ? 2.469 -5.285 -14.463 1.00 88.25 70 SER A CA 1
ATOM 554 C C . SER A 1 70 ? 2.702 -5.762 -13.032 1.00 88.25 70 SER A C 1
ATOM 556 O O . SER A 1 70 ? 1.985 -6.647 -12.561 1.00 88.25 70 SER A O 1
ATOM 558 N N . ASN A 1 71 ? 3.654 -5.150 -12.323 1.00 91.00 71 ASN A N 1
ATOM 559 C CA . ASN A 1 71 ? 3.882 -5.466 -10.914 1.00 91.00 71 ASN A CA 1
ATOM 560 C C . ASN A 1 71 ? 2.658 -5.049 -10.077 1.00 91.00 71 ASN A C 1
ATOM 562 O O . ASN A 1 71 ? 2.012 -4.034 -10.364 1.00 91.00 71 ASN A O 1
ATOM 566 N N . ILE A 1 72 ? 2.359 -5.801 -9.016 1.00 90.94 72 ILE A N 1
ATOM 567 C CA . ILE A 1 72 ? 1.429 -5.369 -7.968 1.00 90.94 72 ILE A CA 1
ATOM 568 C C . ILE A 1 72 ? 2.216 -4.549 -6.946 1.00 90.94 72 ILE A C 1
ATOM 570 O O . ILE A 1 72 ? 3.097 -5.075 -6.267 1.00 90.94 72 ILE A O 1
ATOM 574 N N . ILE A 1 73 ? 1.897 -3.264 -6.824 1.00 90.38 73 ILE A N 1
ATOM 575 C CA . ILE A 1 73 ? 2.479 -2.369 -5.824 1.00 90.38 73 ILE A CA 1
ATOM 576 C C . ILE A 1 73 ? 1.561 -2.349 -4.605 1.00 90.38 73 ILE A C 1
ATOM 578 O O . ILE A 1 73 ? 0.372 -2.032 -4.702 1.00 90.38 73 ILE A O 1
ATOM 582 N N . VAL A 1 74 ? 2.142 -2.632 -3.441 1.00 90.62 74 VAL A N 1
ATOM 583 C CA . VAL A 1 74 ? 1.531 -2.308 -2.152 1.00 90.62 74 VAL A CA 1
ATOM 584 C C . VAL A 1 74 ? 2.085 -0.961 -1.709 1.00 90.62 74 VAL A C 1
ATOM 586 O O . VAL A 1 74 ? 3.291 -0.857 -1.479 1.00 90.62 74 VAL A O 1
ATOM 589 N N . PRO A 1 75 ? 1.250 0.084 -1.631 1.00 87.94 75 PRO A N 1
ATOM 590 C CA . PRO A 1 75 ? 1.720 1.406 -1.263 1.00 87.94 75 PRO A CA 1
ATOM 591 C C . PRO A 1 75 ? 2.124 1.476 0.222 1.00 87.94 75 PRO A C 1
ATOM 593 O O . PRO A 1 75 ? 1.593 0.732 1.055 1.00 87.94 75 PRO A O 1
ATOM 596 N N . PRO A 1 76 ? 3.046 2.386 0.580 1.00 88.44 76 PRO A N 1
ATOM 597 C CA . PRO A 1 76 ? 3.544 2.529 1.944 1.00 88.44 76 PRO A CA 1
ATOM 598 C C . PRO A 1 76 ? 2.434 3.006 2.890 1.00 88.44 76 PRO A C 1
ATOM 600 O O . PRO A 1 76 ? 1.787 4.017 2.627 1.00 88.44 76 PRO A O 1
ATOM 603 N N . LEU A 1 77 ? 2.238 2.299 4.009 1.00 85.50 77 LEU A N 1
ATOM 604 C CA . LEU A 1 77 ? 1.262 2.655 5.046 1.00 85.50 77 LEU A CA 1
ATOM 605 C C . LEU A 1 77 ? 1.906 3.547 6.117 1.00 85.50 77 LEU A C 1
ATOM 607 O O . LEU A 1 77 ? 2.451 3.056 7.108 1.00 85.50 77 LEU A O 1
ATOM 611 N N . VAL A 1 78 ? 1.834 4.858 5.913 1.00 80.19 78 VAL A N 1
ATOM 612 C CA . VAL A 1 78 ? 2.427 5.892 6.779 1.00 80.19 78 VAL A CA 1
ATOM 613 C C . VAL A 1 78 ? 1.326 6.520 7.651 1.00 80.19 78 VAL A C 1
ATOM 615 O O . VAL A 1 78 ? 0.143 6.403 7.333 1.00 80.19 78 VAL A O 1
ATOM 618 N N . THR A 1 79 ? 1.652 7.180 8.767 1.00 73.88 79 THR A N 1
ATOM 619 C CA . THR A 1 79 ? 0.667 8.039 9.459 1.00 73.88 79 THR A CA 1
ATOM 620 C C . THR A 1 79 ? 0.728 9.466 8.910 1.00 73.88 79 THR A C 1
ATOM 622 O O . THR A 1 79 ? 1.766 9.907 8.417 1.00 73.88 79 THR A O 1
ATOM 625 N N . LEU A 1 80 ? -0.351 10.243 9.056 1.00 72.12 80 LEU A N 1
ATOM 626 C CA . LEU A 1 80 ? -0.337 11.680 8.730 1.00 72.12 80 LEU A CA 1
ATOM 627 C C . LEU A 1 80 ? 0.750 12.485 9.468 1.00 72.12 80 LEU A C 1
ATOM 629 O O . LEU A 1 80 ? 1.111 13.562 9.007 1.00 72.12 80 LEU A O 1
ATOM 633 N N . ARG A 1 81 ? 1.259 11.993 10.606 1.00 71.62 81 ARG A N 1
ATOM 634 C CA . ARG A 1 81 ? 2.323 12.655 11.375 1.00 71.62 81 ARG A CA 1
ATOM 635 C C . ARG A 1 81 ? 3.703 12.398 10.774 1.00 71.62 81 ARG A C 1
ATOM 637 O O . ARG A 1 81 ? 4.530 13.300 10.751 1.00 71.62 81 ARG A O 1
ATOM 644 N N . ASP A 1 82 ? 3.933 11.178 10.300 1.00 77.12 82 ASP A N 1
ATOM 645 C CA . ASP A 1 82 ? 5.255 10.715 9.862 1.00 77.12 82 ASP A CA 1
ATOM 646 C C . ASP A 1 82 ? 5.485 10.961 8.351 1.00 77.12 82 ASP A C 1
ATOM 648 O O . ASP A 1 82 ? 6.577 10.734 7.836 1.00 77.12 82 ASP A O 1
ATOM 652 N N . LEU A 1 83 ? 4.460 11.484 7.661 1.00 79.56 83 LEU A N 1
ATOM 653 C CA . LEU A 1 83 ? 4.441 11.970 6.275 1.00 79.56 83 LEU A CA 1
ATOM 654 C C . LEU A 1 83 ? 5.704 12.736 5.859 1.00 79.56 83 LEU A C 1
ATOM 656 O O . LEU A 1 83 ? 6.369 12.358 4.896 1.00 79.56 83 LEU A O 1
ATOM 660 N N . ASP A 1 84 ? 6.017 13.820 6.568 1.00 81.88 84 ASP A N 1
ATOM 661 C CA . ASP A 1 84 ? 7.117 14.722 6.217 1.00 81.88 84 ASP A CA 1
ATOM 662 C C . ASP A 1 84 ? 8.469 13.996 6.272 1.00 81.88 84 ASP A C 1
ATOM 664 O O . ASP A 1 84 ? 9.266 14.063 5.334 1.00 81.88 84 ASP A O 1
ATOM 668 N N . SER A 1 85 ? 8.682 13.220 7.336 1.00 85.88 85 SER A N 1
ATOM 669 C CA . SER A 1 85 ? 9.882 12.405 7.524 1.00 85.88 85 SER A CA 1
ATOM 670 C C . SER A 1 85 ? 9.989 11.279 6.492 1.00 85.88 85 SER A C 1
ATOM 672 O O . SER A 1 85 ? 11.086 11.000 6.018 1.00 85.88 85 SER A O 1
ATOM 674 N N . PHE A 1 86 ? 8.866 10.670 6.093 1.00 85.56 86 PHE A N 1
ATOM 675 C CA . PHE A 1 86 ? 8.837 9.663 5.031 1.00 85.56 86 PHE A CA 1
ATOM 676 C C . PHE A 1 86 ? 9.230 10.258 3.675 1.00 85.56 86 PHE A C 1
ATOM 678 O O . PHE A 1 86 ? 10.110 9.717 3.013 1.00 85.56 86 PHE A O 1
ATOM 685 N N . ILE A 1 87 ? 8.625 11.382 3.268 1.00 85.69 87 ILE A N 1
ATOM 686 C CA . ILE A 1 87 ? 8.921 12.019 1.973 1.00 85.69 87 ILE A CA 1
ATOM 687 C C . ILE A 1 87 ? 10.376 12.498 1.909 1.00 85.69 87 ILE A C 1
ATOM 689 O O . ILE A 1 87 ? 11.031 12.298 0.888 1.00 85.69 87 ILE A O 1
ATOM 693 N N . LYS A 1 88 ? 10.911 13.055 3.003 1.00 88.06 88 LYS A N 1
ATOM 694 C CA . LYS A 1 88 ? 12.332 13.428 3.117 1.00 88.06 88 LYS A CA 1
ATOM 695 C C . LYS A 1 88 ? 13.287 12.227 3.129 1.00 88.06 88 LYS A C 1
ATOM 697 O O . LYS A 1 88 ? 14.460 12.397 2.820 1.00 88.06 88 LYS A O 1
ATOM 702 N N . GLY A 1 89 ? 12.798 11.036 3.476 1.00 89.31 89 GLY A N 1
ATOM 703 C CA . GLY A 1 89 ? 13.553 9.781 3.453 1.00 89.31 89 GLY A CA 1
ATOM 704 C C . GLY A 1 89 ? 13.487 9.010 2.129 1.00 89.31 89 GLY A C 1
ATOM 705 O O . GLY A 1 89 ? 14.107 7.952 2.027 1.00 89.31 89 GLY A O 1
ATOM 706 N N . LEU A 1 90 ? 12.743 9.488 1.122 1.00 90.06 90 LEU A N 1
ATOM 707 C CA . LEU A 1 90 ? 12.673 8.822 -0.181 1.00 90.06 90 LEU A CA 1
ATOM 708 C C . LEU A 1 90 ? 13.962 9.027 -0.997 1.00 90.06 90 LEU A C 1
ATOM 710 O O . LEU A 1 90 ? 14.491 10.140 -1.034 1.00 90.06 90 LEU A O 1
ATOM 714 N N . PRO A 1 91 ? 14.448 7.997 -1.717 1.00 91.62 91 PRO A N 1
ATOM 715 C CA . PRO A 1 91 ? 15.574 8.151 -2.627 1.00 91.62 91 PRO A CA 1
ATOM 716 C C . PRO A 1 91 ? 15.215 9.110 -3.768 1.00 91.62 91 PRO A C 1
ATOM 718 O O . PRO A 1 91 ? 14.166 8.979 -4.406 1.00 91.62 91 PRO A O 1
ATOM 721 N N . VAL A 1 92 ? 16.113 10.056 -4.040 1.00 91.75 92 VAL A N 1
ATOM 722 C CA . VAL A 1 92 ? 16.022 10.959 -5.192 1.00 91.75 92 VAL A CA 1
ATOM 723 C C . VAL A 1 92 ? 16.593 10.241 -6.413 1.00 91.75 92 VAL A C 1
ATOM 725 O O . VAL A 1 92 ? 17.764 9.868 -6.422 1.00 91.75 92 VAL A O 1
ATOM 728 N N . LEU A 1 93 ? 15.756 10.012 -7.425 1.00 89.94 93 LEU A N 1
ATOM 729 C CA . LEU A 1 93 ? 16.077 9.206 -8.604 1.00 89.94 93 LEU A CA 1
ATOM 730 C C . LEU A 1 93 ? 15.630 9.911 -9.892 1.00 89.94 93 LEU A C 1
ATOM 732 O O . LEU A 1 93 ? 14.607 10.600 -9.924 1.00 89.94 93 LEU A O 1
ATOM 736 N N . SER A 1 94 ? 16.389 9.710 -10.968 1.00 87.12 94 SER A N 1
ATOM 737 C CA . SER A 1 94 ? 16.022 10.147 -12.319 1.00 87.12 94 SER A CA 1
ATOM 738 C C . SER A 1 94 ? 14.982 9.206 -12.933 1.00 87.12 94 SER A C 1
ATOM 740 O O . SER A 1 94 ? 15.041 7.988 -12.751 1.00 87.12 94 SER A O 1
ATOM 742 N N . CYS A 1 95 ? 14.051 9.750 -13.713 1.00 84.19 95 CYS A N 1
ATOM 743 C CA . CYS A 1 95 ? 13.028 8.981 -14.422 1.00 84.19 95 CYS A CA 1
ATOM 744 C C . CYS A 1 95 ? 12.719 9.627 -15.779 1.00 84.19 95 CYS A C 1
ATOM 746 O O . CYS A 1 95 ? 12.913 10.824 -15.953 1.00 84.19 95 CYS A O 1
ATOM 748 N N . LYS A 1 96 ? 12.235 8.843 -16.752 1.00 81.56 96 LYS A N 1
ATOM 749 C CA . LYS A 1 96 ? 12.024 9.320 -18.134 1.00 81.56 96 LYS A CA 1
ATOM 750 C C . LYS A 1 96 ? 10.998 10.458 -18.255 1.00 81.56 96 LYS A C 1
ATOM 752 O O . LYS A 1 96 ? 11.070 11.245 -19.194 1.00 81.56 96 LYS A O 1
ATOM 757 N N . ASP A 1 97 ? 10.057 10.529 -17.319 1.00 83.88 97 ASP A N 1
ATOM 758 C CA . ASP A 1 97 ? 8.885 11.403 -17.403 1.00 83.88 97 ASP A CA 1
ATOM 759 C C . ASP A 1 97 ? 9.036 12.679 -16.533 1.00 83.88 97 ASP A C 1
ATOM 761 O O . ASP A 1 97 ? 8.058 13.380 -16.282 1.00 83.88 97 ASP A O 1
ATOM 765 N N . ARG A 1 98 ? 10.260 13.003 -16.078 1.00 81.06 98 ARG A N 1
ATOM 766 C CA . ARG A 1 98 ? 10.629 14.294 -15.461 1.00 81.06 98 ARG A CA 1
ATOM 767 C C . ARG A 1 98 ? 12.007 14.761 -15.957 1.00 81.06 98 ARG A C 1
ATOM 769 O O . ARG A 1 98 ? 12.864 13.913 -16.183 1.00 81.06 98 ARG A O 1
ATOM 776 N N . PRO A 1 99 ? 12.247 16.081 -16.101 1.00 84.25 99 PRO A N 1
ATOM 777 C CA . PRO A 1 99 ? 13.566 16.600 -16.470 1.00 84.25 99 PRO A CA 1
ATOM 778 C C . PRO A 1 99 ? 14.579 16.456 -15.325 1.00 84.25 99 PRO A C 1
ATOM 780 O O . PRO A 1 99 ? 15.721 16.079 -15.561 1.00 84.25 99 PRO A O 1
ATOM 783 N N . GLU A 1 100 ? 14.138 16.704 -14.089 1.00 88.56 100 GLU A N 1
ATOM 784 C CA . GLU A 1 100 ? 14.974 16.670 -12.887 1.00 88.56 100 GLU A CA 1
ATOM 785 C C . GLU A 1 100 ? 14.748 15.391 -12.059 1.00 88.56 100 GLU A C 1
ATOM 787 O O . GLU A 1 100 ? 13.617 14.883 -12.005 1.00 88.56 100 GLU A O 1
ATOM 792 N N . PRO A 1 101 ? 15.783 14.885 -11.356 1.00 88.62 101 PRO A N 1
ATOM 793 C CA . PRO A 1 101 ? 15.635 13.829 -10.358 1.00 88.62 101 PRO A CA 1
ATOM 794 C C . PRO A 1 101 ? 14.644 14.217 -9.253 1.00 88.62 101 PRO A C 1
ATOM 796 O O . PRO A 1 101 ? 14.590 15.367 -8.820 1.00 88.62 101 PRO A O 1
ATOM 799 N N . GLY A 1 102 ? 13.874 13.253 -8.743 1.00 88.00 102 GLY A N 1
ATOM 800 C CA . GLY A 1 102 ? 12.884 13.511 -7.693 1.00 88.00 102 GLY A CA 1
ATOM 801 C C . GLY A 1 102 ? 12.734 12.364 -6.695 1.00 88.00 102 GLY A C 1
ATOM 802 O O . GLY A 1 102 ? 13.177 11.251 -6.976 1.00 88.00 102 GLY A O 1
ATOM 803 N N . PRO A 1 103 ? 12.111 12.608 -5.527 1.00 90.19 103 PRO A N 1
ATOM 804 C CA . PRO A 1 103 ? 11.842 11.564 -4.541 1.00 90.19 103 PRO A CA 1
ATOM 805 C C . PRO A 1 103 ? 10.878 10.519 -5.118 1.00 90.19 103 PRO A C 1
ATOM 807 O O . PRO A 1 103 ? 9.795 10.863 -5.602 1.00 90.19 103 PRO A O 1
ATOM 810 N N . MET A 1 104 ? 11.263 9.244 -5.062 1.00 89.25 104 MET A N 1
ATOM 811 C CA . MET A 1 104 ? 10.492 8.130 -5.624 1.00 89.25 104 MET A CA 1
ATOM 812 C C . MET A 1 104 ? 10.318 6.988 -4.620 1.00 89.25 104 MET A C 1
ATOM 814 O O . MET A 1 104 ? 11.220 6.667 -3.849 1.00 89.25 104 MET A O 1
ATOM 818 N N . VAL A 1 105 ? 9.155 6.335 -4.650 1.00 89.94 105 VAL A N 1
ATOM 819 C CA . VAL A 1 105 ? 8.864 5.170 -3.798 1.00 89.94 105 VAL A CA 1
ATOM 820 C C . VAL A 1 105 ? 9.398 3.916 -4.486 1.00 89.94 105 VAL A C 1
ATOM 822 O O . VAL A 1 105 ? 8.935 3.573 -5.573 1.00 89.94 105 VAL A O 1
ATOM 825 N N . ALA A 1 106 ? 10.369 3.231 -3.879 1.00 89.00 106 ALA A N 1
ATOM 826 C CA . ALA A 1 106 ? 10.878 1.955 -4.386 1.00 89.00 106 ALA A CA 1
ATOM 827 C C . ALA A 1 106 ? 9.784 0.868 -4.352 1.00 89.00 106 ALA A C 1
ATOM 829 O O . ALA A 1 106 ? 9.040 0.778 -3.376 1.00 89.00 106 ALA A O 1
ATOM 830 N N . THR A 1 107 ? 9.688 0.050 -5.406 1.00 85.75 107 THR A N 1
ATOM 831 C CA . THR A 1 107 ? 8.628 -0.967 -5.558 1.00 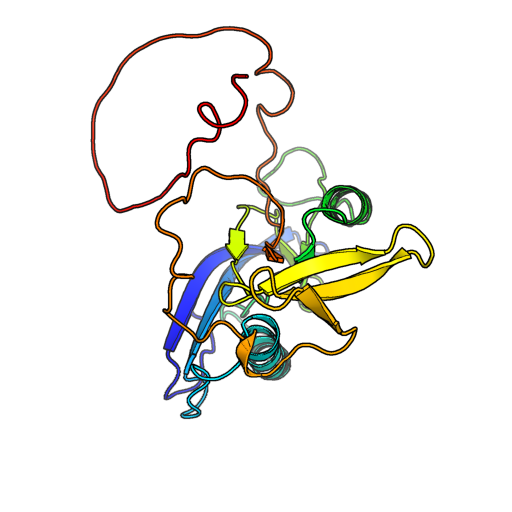85.75 107 THR A CA 1
ATOM 832 C C . THR A 1 107 ? 9.190 -2.386 -5.529 1.00 85.75 107 THR A C 1
ATOM 834 O O . THR A 1 107 ? 9.104 -3.080 -4.520 1.00 85.75 107 THR A O 1
ATOM 837 N N . VAL A 1 108 ? 9.787 -2.817 -6.637 1.00 83.00 108 VAL A N 1
ATOM 838 C CA . VAL A 1 108 ? 10.391 -4.141 -6.843 1.00 83.00 108 VAL A CA 1
ATOM 839 C C . VAL A 1 108 ? 11.855 -3.940 -7.270 1.00 83.00 108 VAL A C 1
ATOM 841 O O . VAL A 1 108 ? 12.300 -2.818 -7.488 1.00 83.00 108 VAL A O 1
ATOM 844 N N . LYS A 1 109 ? 12.644 -5.011 -7.360 1.00 79.25 109 LYS A N 1
ATOM 845 C CA . LYS A 1 109 ? 14.067 -5.064 -7.760 1.00 79.25 109 LYS A CA 1
ATOM 846 C C . LYS A 1 109 ? 14.465 -4.036 -8.852 1.00 79.25 109 LYS A C 1
ATOM 848 O O . LYS A 1 109 ? 14.272 -4.260 -10.043 1.00 79.25 109 LYS A O 1
ATOM 853 N N . ASN A 1 110 ? 15.105 -2.937 -8.434 1.00 87.56 110 ASN A N 1
ATOM 854 C CA . ASN A 1 110 ? 15.535 -1.777 -9.247 1.00 87.56 110 ASN A CA 1
ATOM 855 C C . ASN A 1 110 ? 14.424 -0.877 -9.843 1.00 87.56 110 ASN A C 1
ATOM 857 O O . ASN A 1 110 ? 14.743 0.004 -10.638 1.00 87.56 110 ASN A O 1
ATOM 861 N N . TYR A 1 111 ? 13.157 -1.055 -9.468 1.00 90.81 111 TYR A N 1
ATOM 862 C CA . TYR A 1 111 ? 12.029 -0.213 -9.878 1.00 90.81 111 TYR A CA 1
ATOM 863 C C . TYR A 1 111 ? 11.592 0.752 -8.765 1.00 90.81 111 TYR A C 1
ATOM 865 O O . TYR A 1 111 ? 11.675 0.442 -7.574 1.00 90.81 111 TYR A O 1
ATOM 873 N N . ALA A 1 112 ? 11.112 1.930 -9.163 1.00 91.81 112 ALA A N 1
ATOM 874 C CA . ALA A 1 112 ? 10.490 2.911 -8.278 1.00 91.81 112 ALA A CA 1
ATOM 875 C C . ALA A 1 112 ? 9.379 3.696 -9.003 1.00 91.81 112 ALA A C 1
ATOM 877 O O . ALA A 1 112 ? 9.368 3.766 -10.232 1.00 91.81 112 ALA A O 1
ATOM 878 N N . CYS A 1 113 ? 8.462 4.315 -8.257 1.00 90.44 113 CYS A N 1
ATOM 879 C CA . CYS A 1 113 ? 7.366 5.133 -8.790 1.00 90.44 113 CYS A CA 1
ATOM 880 C C . CYS A 1 113 ? 7.532 6.624 -8.477 1.00 90.44 113 CYS A C 1
ATOM 882 O O . CYS A 1 113 ? 7.864 7.001 -7.349 1.00 90.44 113 CYS A O 1
ATOM 884 N N . ILE A 1 114 ? 7.210 7.469 -9.467 1.00 86.62 114 ILE A N 1
ATOM 885 C CA . ILE A 1 114 ? 6.881 8.884 -9.236 1.00 86.62 114 ILE A CA 1
ATOM 886 C C . ILE A 1 114 ? 5.546 8.892 -8.474 1.00 86.62 114 ILE A C 1
ATOM 888 O O . ILE A 1 114 ? 4.624 8.219 -8.934 1.00 86.62 114 ILE A O 1
ATOM 892 N N . PRO A 1 115 ? 5.416 9.543 -7.304 1.00 82.06 115 PRO A N 1
ATOM 893 C CA . PRO A 1 115 ? 4.816 8.766 -6.231 1.00 82.06 115 PRO A CA 1
ATOM 894 C C . PRO A 1 115 ? 3.354 8.221 -6.346 1.00 82.06 115 PRO A C 1
ATOM 896 O O . PRO A 1 115 ? 3.185 7.091 -5.911 1.00 82.06 115 PRO A O 1
ATOM 899 N N . SER A 1 116 ? 2.252 8.783 -6.893 1.00 71.06 116 SER A N 1
ATOM 900 C CA . SER A 1 116 ? 1.864 10.090 -7.474 1.00 71.06 116 SER A CA 1
ATOM 901 C C . SER A 1 116 ? 0.530 10.719 -6.935 1.00 71.06 116 SER A C 1
ATOM 903 O O . SER A 1 116 ? 0.296 11.899 -7.166 1.00 71.06 116 SER A O 1
ATOM 905 N N . THR A 1 117 ? -0.361 10.014 -6.210 1.00 68.75 117 THR A N 1
ATOM 906 C CA . THR A 1 117 ? -1.643 10.539 -5.642 1.00 68.75 117 THR A CA 1
ATOM 907 C C . THR A 1 117 ? -1.937 10.115 -4.189 1.00 68.75 117 THR A C 1
ATOM 909 O O . THR A 1 117 ? -2.010 8.925 -3.900 1.00 68.75 117 THR A O 1
ATOM 912 N N . LEU A 1 118 ? -2.224 11.064 -3.288 1.00 71.25 118 LEU A N 1
ATOM 913 C CA . LEU A 1 118 ? -2.440 10.802 -1.855 1.00 71.25 118 LEU A CA 1
ATOM 914 C C . LEU A 1 118 ? -3.762 10.061 -1.561 1.00 71.25 118 LEU A C 1
ATOM 916 O O . LEU A 1 118 ? -4.834 10.558 -1.908 1.00 71.25 118 LEU A O 1
ATOM 920 N N . TYR A 1 119 ? -3.713 8.930 -0.844 1.00 74.50 119 TYR A N 1
ATOM 921 C CA . TYR A 1 119 ? -4.915 8.217 -0.376 1.00 74.50 119 TYR A CA 1
ATOM 922 C C . TYR A 1 119 ? -5.016 8.196 1.159 1.00 74.50 119 TYR A C 1
ATOM 924 O O . TYR A 1 119 ? -4.030 7.969 1.863 1.00 74.50 119 TYR A O 1
ATOM 932 N N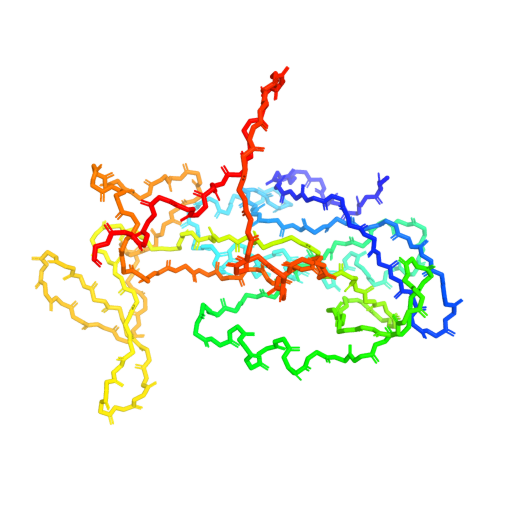 . LEU A 1 120 ? -6.225 8.457 1.671 1.00 73.69 120 LEU A N 1
ATOM 933 C CA . LEU A 1 120 ? -6.537 8.637 3.093 1.00 73.69 120 LEU A CA 1
ATOM 934 C C . LEU A 1 120 ? -7.514 7.552 3.564 1.00 73.69 120 LEU A C 1
ATOM 936 O O . LEU A 1 120 ? -8.731 7.699 3.441 1.00 73.69 120 LEU A O 1
ATOM 940 N N . ALA A 1 121 ? -6.987 6.469 4.130 1.00 71.00 121 ALA A N 1
ATOM 941 C CA . ALA A 1 121 ? -7.793 5.354 4.610 1.00 71.00 121 ALA A CA 1
ATOM 942 C C . ALA A 1 121 ? -8.271 5.588 6.054 1.00 71.00 121 ALA A C 1
ATOM 944 O O . ALA A 1 121 ? -7.467 5.720 6.984 1.00 71.00 121 ALA A O 1
ATOM 945 N N . THR A 1 122 ? -9.592 5.574 6.264 1.00 70.75 122 THR A N 1
ATOM 946 C CA . THR A 1 122 ? -10.153 5.381 7.610 1.00 70.75 122 THR A CA 1
ATOM 947 C C . THR A 1 122 ? -9.989 3.913 7.994 1.00 70.75 122 THR A C 1
ATOM 949 O O . THR A 1 122 ? -10.364 3.020 7.240 1.00 70.75 122 THR A O 1
ATOM 952 N N . HIS A 1 123 ? -9.378 3.657 9.151 1.00 71.56 123 HIS A N 1
ATOM 953 C CA . HIS A 1 123 ? -9.012 2.298 9.573 1.00 71.56 123 HIS A CA 1
ATOM 954 C C . HIS A 1 123 ? -9.651 1.869 10.903 1.00 71.56 123 HIS A C 1
ATOM 956 O O . HIS A 1 123 ? -9.605 0.684 11.237 1.00 71.56 123 HIS A O 1
ATOM 962 N N . LEU A 1 124 ? -10.270 2.815 11.624 1.00 79.00 124 LEU A N 1
ATOM 963 C CA . LEU A 1 124 ? -10.941 2.594 12.904 1.00 79.00 124 LEU A CA 1
ATOM 964 C C . LEU A 1 124 ? -12.451 2.838 12.813 1.00 79.00 124 LEU A C 1
ATOM 966 O O . LEU A 1 124 ? -12.915 3.806 12.196 1.00 79.00 124 LEU A O 1
ATOM 970 N N . ALA A 1 125 ? -13.214 1.968 13.466 1.00 81.75 125 ALA A N 1
ATOM 971 C CA . ALA A 1 125 ? -14.643 2.133 13.669 1.00 81.75 125 ALA A CA 1
ATOM 972 C C . ALA A 1 125 ? -14.912 3.157 14.782 1.00 81.75 125 ALA A C 1
ATOM 974 O O . ALA A 1 125 ? -14.315 3.102 15.857 1.00 81.75 125 ALA A O 1
ATOM 975 N N . PHE A 1 126 ? -15.840 4.088 14.546 1.00 78.06 126 PHE A N 1
ATOM 976 C CA . PHE A 1 126 ? -16.362 4.959 15.599 1.00 78.06 126 PHE A CA 1
ATOM 977 C C . PHE A 1 126 ? -16.944 4.095 16.739 1.00 78.06 126 PHE A C 1
ATOM 979 O O . PHE A 1 126 ? -17.642 3.126 16.437 1.00 78.06 126 PHE A O 1
ATOM 986 N N . PRO A 1 127 ? -16.691 4.404 18.028 1.00 85.56 127 PRO A N 1
ATOM 987 C CA . PRO A 1 127 ? -16.138 5.648 18.585 1.00 85.56 127 PRO A CA 1
ATOM 988 C C . PRO A 1 127 ? -14.610 5.691 18.771 1.00 85.56 127 PRO A C 1
ATOM 990 O O . PRO A 1 127 ? -14.109 6.609 19.427 1.00 85.56 127 PRO A O 1
ATOM 993 N N . TRP A 1 128 ? -13.861 4.726 18.235 1.00 84.75 128 TRP A N 1
ATOM 994 C CA . TRP A 1 128 ? -12.416 4.634 18.444 1.00 84.75 128 TRP A CA 1
ATOM 995 C C . TRP A 1 128 ? -11.616 5.634 17.603 1.00 84.75 128 TRP A C 1
ATOM 997 O O . TRP A 1 128 ? -11.957 5.939 16.458 1.00 84.75 128 TRP A O 1
ATOM 1007 N N . ILE A 1 129 ? -10.524 6.128 18.188 1.00 81.88 129 ILE A N 1
ATOM 1008 C CA . ILE A 1 129 ? -9.493 6.942 17.533 1.00 81.88 129 ILE A CA 1
ATOM 1009 C C . ILE A 1 129 ? -8.094 6.503 17.979 1.00 81.88 129 ILE A C 1
ATOM 1011 O O . ILE A 1 129 ? -7.925 6.007 19.092 1.00 81.88 129 ILE A O 1
ATOM 1015 N N . GLU A 1 130 ? -7.091 6.723 17.131 1.00 81.38 130 GLU A N 1
ATOM 1016 C CA . GLU A 1 130 ? -5.675 6.582 17.484 1.00 81.38 130 GLU A CA 1
ATOM 1017 C C . GLU A 1 130 ? -5.139 7.916 18.037 1.00 81.38 130 GLU A C 1
ATOM 1019 O O . GLU A 1 130 ? -5.367 8.987 17.468 1.00 81.38 130 GLU A O 1
ATOM 1024 N N . LEU A 1 131 ? -4.421 7.858 19.158 1.00 79.50 131 LEU A N 1
ATOM 1025 C CA . LEU A 1 131 ? -3.796 8.993 19.837 1.00 79.50 131 LEU A CA 1
ATOM 1026 C C . LEU A 1 131 ? -2.323 8.691 20.134 1.00 79.50 131 LEU A C 1
ATOM 1028 O O . LEU A 1 131 ? -1.924 7.537 20.239 1.00 79.50 131 LEU A O 1
ATOM 1032 N N . LYS A 1 132 ? -1.505 9.737 20.306 1.00 79.94 132 LYS A N 1
ATOM 1033 C CA . LYS A 1 132 ? -0.106 9.619 20.753 1.00 79.94 132 LYS A CA 1
ATOM 1034 C C . LYS A 1 132 ? 0.012 10.162 22.175 1.00 79.94 132 LYS A C 1
ATOM 1036 O O . LYS A 1 132 ? -0.381 11.298 22.431 1.00 79.94 132 LYS A O 1
ATOM 1041 N N . SER A 1 133 ? 0.536 9.355 23.091 1.00 82.69 133 SER A N 1
ATOM 1042 C CA . SER A 1 133 ? 0.796 9.733 24.482 1.00 82.69 133 SER A CA 1
ATOM 1043 C C . SER A 1 133 ? 1.815 10.870 24.549 1.00 82.69 133 SER A C 1
ATOM 1045 O O . SER A 1 133 ? 2.918 10.751 24.015 1.00 82.69 133 SER A O 1
ATOM 1047 N N . SER A 1 134 ? 1.474 11.960 25.240 1.00 82.94 134 SER A N 1
ATOM 1048 C CA . SER A 1 134 ? 2.396 13.079 25.487 1.00 82.94 134 SER A CA 1
ATOM 1049 C C . SER A 1 134 ? 3.517 12.727 26.470 1.00 82.94 134 SER A C 1
ATOM 1051 O O . SER A 1 134 ? 4.566 13.359 26.430 1.00 82.94 134 SER A O 1
ATOM 1053 N N . LYS A 1 135 ? 3.317 11.716 27.329 1.00 85.38 135 LYS A N 1
ATOM 1054 C CA . LYS A 1 135 ? 4.301 11.275 28.332 1.00 85.38 135 LYS A CA 1
ATOM 1055 C C . LYS A 1 135 ? 5.298 10.248 27.795 1.00 85.38 135 LYS A C 1
ATOM 1057 O O . LYS A 1 135 ? 6.457 10.279 28.179 1.00 85.38 135 LYS A O 1
ATOM 1062 N N . THR A 1 136 ? 4.844 9.321 26.948 1.00 85.06 136 THR A N 1
ATOM 1063 C CA . THR A 1 136 ? 5.657 8.174 26.488 1.00 85.06 136 THR A CA 1
ATOM 1064 C C . THR A 1 136 ? 5.966 8.196 24.994 1.00 85.06 136 THR A C 1
ATOM 1066 O O . THR A 1 136 ? 6.734 7.366 24.520 1.00 85.06 136 THR A O 1
ATOM 1069 N N . GLY A 1 137 ? 5.338 9.084 24.217 1.00 77.56 137 GLY A N 1
ATOM 1070 C CA . GLY A 1 137 ? 5.459 9.101 22.757 1.00 77.56 137 GLY A CA 1
ATOM 1071 C C . GLY A 1 137 ? 4.857 7.877 22.051 1.00 77.56 137 GLY A C 1
ATOM 1072 O O . GLY A 1 137 ? 4.902 7.815 20.826 1.00 77.56 137 GLY A O 1
ATOM 1073 N N . GLN A 1 138 ? 4.280 6.917 22.775 1.00 78.88 138 GLN A N 1
ATOM 1074 C CA . GLN A 1 138 ? 3.666 5.718 22.202 1.00 78.88 138 GLN A CA 1
ATOM 1075 C C . GLN A 1 138 ? 2.245 6.003 21.701 1.00 78.88 138 GLN A C 1
ATOM 1077 O O . GLN A 1 138 ? 1.547 6.868 22.238 1.00 78.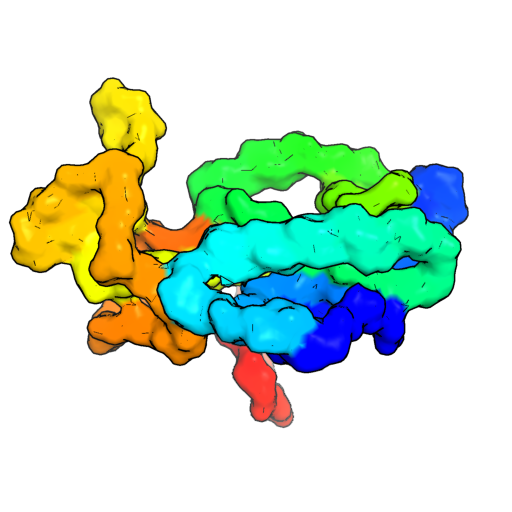88 138 GLN A O 1
ATOM 1082 N N . PHE A 1 139 ? 1.816 5.273 20.673 1.00 78.69 139 PHE A N 1
ATOM 1083 C CA . PHE A 1 139 ? 0.445 5.332 20.169 1.00 78.69 139 PHE A CA 1
ATOM 1084 C C . PHE A 1 139 ? -0.482 4.416 20.975 1.00 78.69 139 PHE A C 1
ATOM 1086 O O . PHE A 1 139 ? -0.063 3.350 21.420 1.00 78.69 139 PHE A O 1
ATOM 1093 N N . TYR A 1 140 ? -1.730 4.839 21.162 1.00 81.81 140 TYR A N 1
ATOM 1094 C CA . TYR A 1 140 ? -2.780 4.085 21.844 1.00 81.81 140 TYR A CA 1
ATOM 1095 C C . TYR A 1 140 ? -4.149 4.375 21.218 1.00 81.81 140 TYR A C 1
ATOM 1097 O O . TYR A 1 140 ? -4.365 5.426 20.612 1.00 81.81 140 TYR A O 1
ATOM 1105 N N . TYR A 1 141 ? -5.083 3.447 21.385 1.00 87.00 141 TYR A N 1
ATOM 1106 C CA . TYR A 1 141 ? -6.460 3.553 20.921 1.00 87.00 141 TYR A CA 1
ATOM 1107 C C . TYR A 1 141 ? -7.356 4.023 22.065 1.00 87.00 141 TYR A C 1
ATOM 1109 O O . TYR A 1 141 ? -7.274 3.505 23.181 1.00 87.00 141 TYR A O 1
ATOM 1117 N N . PHE A 1 142 ? -8.218 4.997 21.784 1.00 85.50 142 PHE A N 1
ATOM 1118 C CA . PHE A 1 142 ? -9.132 5.605 22.750 1.00 85.50 142 PHE A CA 1
ATOM 1119 C C . PHE A 1 142 ? -10.580 5.532 22.264 1.00 85.50 142 PHE A C 1
ATOM 1121 O O . PHE A 1 142 ? -10.886 5.951 21.145 1.00 85.50 142 PHE A O 1
ATOM 1128 N N . ASN A 1 143 ? -11.472 5.031 23.116 1.00 90.75 143 ASN A N 1
ATOM 1129 C CA . ASN A 1 143 ? -12.907 4.972 22.871 1.00 90.75 143 ASN A CA 1
ATOM 1130 C C . ASN A 1 143 ? -13.578 6.254 23.380 1.00 90.75 143 ASN A C 1
ATOM 1132 O O . ASN A 1 143 ? -13.675 6.465 24.588 1.00 90.75 143 ASN A O 1
ATOM 1136 N N . ARG A 1 144 ? -14.093 7.091 22.471 1.00 86.38 144 ARG A N 1
ATOM 1137 C CA . ARG A 1 144 ? -14.726 8.372 22.839 1.00 86.38 144 ARG A CA 1
ATOM 1138 C C . ARG A 1 144 ? -16.015 8.253 23.664 1.00 86.38 144 ARG A C 1
ATOM 1140 O O . ARG A 1 144 ? -16.432 9.258 24.227 1.00 86.38 144 ARG A O 1
ATOM 1147 N N . ASN A 1 145 ? -16.641 7.076 23.733 1.00 91.81 145 ASN A N 1
ATOM 1148 C CA . ASN A 1 145 ? -17.910 6.881 24.440 1.00 91.81 145 ASN A CA 1
ATOM 1149 C C . ASN A 1 145 ? -17.705 6.279 25.838 1.00 91.81 145 ASN A C 1
ATOM 1151 O O . ASN A 1 145 ? -18.369 6.697 26.780 1.00 91.81 145 ASN A O 1
ATOM 1155 N N . SER A 1 146 ? -16.794 5.310 25.987 1.00 92.50 146 SER A N 1
ATOM 1156 C CA . SER A 1 146 ? -16.495 4.666 27.279 1.00 92.50 146 SER A CA 1
ATOM 1157 C C . SER A 1 146 ? -15.280 5.253 28.006 1.00 92.50 146 SER A C 1
ATOM 1159 O O . SER A 1 146 ? -15.004 4.863 29.137 1.00 92.50 146 SER A O 1
ATOM 1161 N N . ASN A 1 147 ? -14.538 6.166 27.368 1.00 91.38 147 ASN A N 1
ATOM 1162 C CA . ASN A 1 147 ? -13.256 6.721 27.826 1.00 91.38 147 ASN A CA 1
ATOM 1163 C C . ASN A 1 147 ? -12.140 5.674 28.059 1.00 91.38 147 ASN A C 1
ATOM 1165 O O . ASN A 1 147 ? -11.092 5.986 28.627 1.00 91.38 147 ASN A O 1
ATOM 1169 N N . VAL A 1 148 ? -12.329 4.438 27.586 1.00 93.12 148 VAL A N 1
ATOM 1170 C CA . VAL A 1 148 ? -11.334 3.360 27.677 1.00 93.12 148 VAL A CA 1
ATOM 1171 C C . VAL A 1 148 ? -10.148 3.644 26.752 1.00 93.12 148 VAL A C 1
ATOM 1173 O O . VAL A 1 148 ? -10.325 4.016 25.591 1.00 93.12 148 VAL A O 1
ATOM 1176 N N . SER A 1 149 ? -8.935 3.426 27.266 1.00 91.06 149 SER A N 1
ATOM 1177 C CA . SER A 1 149 ? -7.669 3.519 26.526 1.00 91.06 149 SER A CA 1
ATOM 1178 C C . SER A 1 149 ? -6.952 2.167 26.505 1.00 91.06 149 SER A C 1
ATOM 1180 O O . SER A 1 149 ? -6.881 1.502 27.535 1.00 91.06 149 SER A O 1
ATOM 1182 N N . THR A 1 150 ? -6.372 1.777 25.369 1.00 92.88 150 THR A N 1
ATOM 1183 C CA . THR A 1 150 ? -5.559 0.553 25.234 1.00 92.88 150 THR A CA 1
ATOM 1184 C C . THR A 1 150 ? -4.435 0.735 24.214 1.00 92.88 150 THR A C 1
ATOM 1186 O O . THR A 1 150 ? -4.612 1.401 23.199 1.00 92.88 150 THR A O 1
ATOM 1189 N N . TYR A 1 151 ? -3.276 0.121 24.457 1.00 87.25 151 TYR A N 1
ATOM 1190 C CA . TYR A 1 151 ? -2.151 0.102 23.510 1.00 87.25 151 TYR A CA 1
ATOM 1191 C C . TYR A 1 151 ? -2.299 -0.983 22.424 1.00 87.25 151 TYR A C 1
ATOM 1193 O O . TYR A 1 151 ? -1.698 -0.878 21.357 1.00 87.25 151 TYR A O 1
ATOM 1201 N N . THR A 1 152 ? -3.146 -1.990 22.655 1.00 86.94 152 THR A N 1
ATOM 1202 C CA . THR A 1 152 ? -3.504 -3.027 21.672 1.00 86.94 152 THR A CA 1
ATOM 1203 C C . THR A 1 152 ? -4.801 -2.640 20.965 1.00 86.94 152 THR A C 1
ATOM 1205 O O . THR A 1 152 ? -5.746 -2.220 21.633 1.00 86.94 152 THR A O 1
ATOM 1208 N N . LEU A 1 153 ? -4.858 -2.795 19.637 1.00 80.69 153 LEU A N 1
ATOM 1209 C CA . LEU A 1 153 ? -6.045 -2.501 18.822 1.00 80.69 153 LEU A CA 1
ATOM 1210 C C . LEU A 1 153 ? -7.231 -3.400 19.241 1.00 80.69 153 LEU A C 1
ATOM 1212 O O . LEU A 1 153 ? -7.118 -4.619 19.094 1.00 80.69 153 LEU A O 1
ATOM 1216 N N . PRO A 1 154 ? -8.359 -2.839 19.721 1.00 85.06 154 PRO A N 1
ATOM 1217 C CA . PRO A 1 154 ? -9.562 -3.616 20.021 1.00 85.06 154 PRO A CA 1
ATOM 1218 C C . PRO A 1 154 ? -10.170 -4.245 18.764 1.00 85.06 154 PRO A C 1
ATOM 1220 O O . PRO A 1 154 ? -10.118 -3.659 17.680 1.00 85.06 154 PRO A O 1
ATOM 1223 N N . GLN A 1 155 ? -10.821 -5.401 18.900 1.00 84.75 155 GLN A N 1
ATOM 1224 C CA . GLN A 1 155 ? -11.485 -6.062 17.771 1.00 84.75 155 GLN A CA 1
ATOM 1225 C C . GLN A 1 155 ? -12.693 -5.248 17.280 1.00 84.75 155 GLN A C 1
ATOM 1227 O O . GLN A 1 155 ? -12.923 -5.124 16.081 1.00 84.75 155 GLN A O 1
ATOM 1232 N N . GLU A 1 156 ? -13.417 -4.619 18.201 1.00 84.56 156 GLU A N 1
ATOM 1233 C CA . GLU A 1 156 ? -14.525 -3.696 17.958 1.00 84.56 156 GLU A CA 1
ATOM 1234 C C . GLU A 1 156 ? -14.082 -2.322 17.417 1.00 84.56 156 GLU A C 1
ATOM 1236 O O . GLU A 1 156 ? -14.916 -1.538 16.966 1.00 84.56 156 GLU A O 1
ATOM 1241 N N . ALA A 1 157 ? -12.778 -2.022 17.439 1.00 82.25 157 ALA A N 1
ATOM 1242 C CA . ALA A 1 157 ? -12.207 -0.832 16.809 1.00 82.25 157 ALA A CA 1
ATOM 1243 C C . ALA A 1 157 ? -11.844 -1.056 15.335 1.00 82.25 157 ALA A C 1
ATOM 1245 O O . ALA A 1 157 ? -11.591 -0.087 14.621 1.00 82.25 157 ALA A O 1
ATOM 1246 N N . ILE A 1 158 ? -11.817 -2.302 14.856 1.00 79.94 158 ILE A N 1
ATOM 1247 C CA . ILE A 1 158 ? -11.516 -2.628 13.460 1.00 79.94 158 ILE A CA 1
ATOM 1248 C C . ILE A 1 158 ? -12.642 -2.114 12.556 1.00 79.94 158 ILE A C 1
ATOM 1250 O O . ILE A 1 158 ? -13.796 -2.492 12.738 1.00 79.94 158 ILE A O 1
ATOM 1254 N N . LEU A 1 159 ? -12.312 -1.306 11.538 1.00 77.44 159 LEU A N 1
ATOM 1255 C CA . LEU A 1 159 ? -13.258 -0.958 10.472 1.00 77.44 159 LEU A CA 1
ATOM 1256 C C . LEU A 1 159 ? -13.233 -2.026 9.352 1.00 77.44 159 LEU A C 1
ATOM 1258 O O . LEU A 1 159 ? -12.220 -2.137 8.641 1.00 77.44 159 LEU A O 1
ATOM 1262 N N . PRO A 1 160 ? -14.314 -2.814 9.161 1.00 70.69 160 PRO A N 1
ATOM 1263 C CA . PRO A 1 160 ? -14.384 -3.823 8.106 1.00 70.69 160 PRO A CA 1
ATOM 1264 C C . PRO A 1 160 ? -14.405 -3.187 6.712 1.00 70.69 160 PRO A C 1
ATOM 1266 O O . PRO A 1 160 ? -14.759 -2.018 6.550 1.00 70.69 160 PRO A O 1
ATOM 1269 N N . TYR A 1 161 ? -14.065 -3.970 5.690 1.00 66.88 161 TYR A N 1
ATOM 1270 C CA . TYR A 1 161 ? -14.098 -3.524 4.298 1.00 66.88 161 TYR A CA 1
ATOM 1271 C C . TYR A 1 161 ? -15.477 -2.955 3.918 1.00 66.88 161 TYR A C 1
ATOM 1273 O O . TYR A 1 161 ? -16.517 -3.521 4.264 1.00 66.88 161 TYR A O 1
ATOM 1281 N N . GLY A 1 162 ? -15.484 -1.841 3.180 1.00 61.44 162 GLY A N 1
ATOM 1282 C CA . GLY A 1 162 ? -16.697 -1.220 2.640 1.00 61.44 162 GLY A CA 1
ATOM 1283 C C . GLY A 1 162 ? -17.615 -0.546 3.669 1.00 61.44 162 GLY A C 1
ATOM 1284 O O . GLY A 1 162 ? -18.599 0.074 3.271 1.00 61.44 162 GLY A O 1
ATOM 1285 N N . ARG A 1 163 ? -17.320 -0.616 4.976 1.00 58.88 163 ARG A N 1
ATOM 1286 C CA . ARG A 1 163 ? -18.072 0.131 5.993 1.00 58.88 163 ARG A CA 1
ATOM 1287 C C . ARG A 1 163 ? -17.501 1.535 6.155 1.00 58.88 163 ARG A C 1
ATOM 1289 O O . ARG A 1 163 ? -16.342 1.702 6.518 1.00 58.88 163 ARG A O 1
ATOM 1296 N N . VAL A 1 164 ? -18.343 2.546 5.957 1.00 56.28 164 VAL A N 1
ATOM 1297 C CA . VAL A 1 164 ? -18.044 3.917 6.386 1.00 56.28 164 VAL A CA 1
ATOM 1298 C C . VAL A 1 164 ? -18.206 3.995 7.905 1.00 56.28 164 VAL A C 1
ATOM 1300 O O . VAL A 1 164 ? -19.177 3.480 8.459 1.00 56.28 164 VAL A O 1
ATOM 1303 N N . SER A 1 165 ? -17.260 4.642 8.586 1.00 53.06 165 SER A N 1
ATOM 1304 C CA . SER A 1 165 ? -17.351 4.912 10.025 1.00 53.06 165 SER A CA 1
ATOM 1305 C C . SER A 1 165 ? -18.539 5.846 10.295 1.00 53.06 165 SER A C 1
ATOM 1307 O O . SER A 1 165 ? -18.569 6.968 9.788 1.00 53.06 165 SER A O 1
ATOM 1309 N N . SER A 1 166 ? -19.543 5.379 11.043 1.00 44.00 166 SER A N 1
ATOM 1310 C CA . SER A 1 166 ? -20.872 6.004 11.126 1.00 44.00 166 SER A CA 1
ATOM 1311 C C . SER A 1 166 ? -20.909 7.253 12.020 1.00 44.00 166 SER A C 1
ATOM 1313 O O . SER A 1 166 ? -21.496 7.243 13.102 1.00 44.00 166 SER A O 1
ATOM 1315 N N . ARG A 1 167 ? -20.285 8.343 11.559 1.00 45.56 167 ARG A N 1
ATOM 1316 C CA . ARG A 1 167 ? -20.471 9.700 12.096 1.00 45.56 167 ARG A CA 1
ATOM 1317 C C . ARG A 1 167 ? -21.520 10.460 11.272 1.00 45.56 167 ARG A C 1
ATOM 1319 O O . ARG A 1 167 ? -21.311 10.597 10.068 1.00 45.56 167 ARG A O 1
ATOM 1326 N N . PRO A 1 168 ? -22.554 11.052 11.896 1.00 39.25 168 PRO A N 1
ATOM 1327 C CA . PRO A 1 168 ? -23.323 12.136 11.280 1.00 39.25 168 PRO A CA 1
ATOM 1328 C C . PRO A 1 168 ? -22.435 13.369 11.026 1.00 39.25 168 PRO A C 1
ATOM 1330 O O . PRO A 1 168 ? -22.478 13.986 9.965 1.00 39.25 168 PRO A O 1
ATOM 1333 N N . ASP A 1 169 ? -21.561 13.685 11.985 1.00 36.97 169 ASP A N 1
ATOM 1334 C CA . ASP A 1 169 ? -20.820 14.949 12.057 1.00 36.97 169 ASP A CA 1
ATOM 1335 C C . ASP A 1 169 ? -19.448 14.901 11.371 1.00 36.97 169 ASP A C 1
ATOM 1337 O O . ASP A 1 169 ? -18.413 15.209 11.968 1.00 36.97 169 ASP A O 1
ATOM 1341 N N . LEU A 1 170 ? -19.406 14.516 10.094 1.00 38.06 170 LEU A N 1
ATOM 1342 C CA . LEU A 1 170 ? -18.161 14.477 9.315 1.00 38.06 170 LEU A CA 1
ATOM 1343 C C . LEU A 1 170 ? -17.722 15.856 8.772 1.00 38.06 170 LEU A C 1
ATOM 1345 O O . LEU A 1 170 ? -17.254 15.988 7.642 1.00 38.06 170 LEU A O 1
ATOM 1349 N N . LYS A 1 171 ? -17.775 16.889 9.626 1.00 30.50 171 LYS A N 1
ATOM 1350 C CA . LYS A 1 171 ? -16.864 18.035 9.486 1.00 30.50 171 LYS A CA 1
ATOM 1351 C C . LYS A 1 171 ? -15.472 17.567 9.903 1.00 30.50 171 LYS A C 1
ATOM 13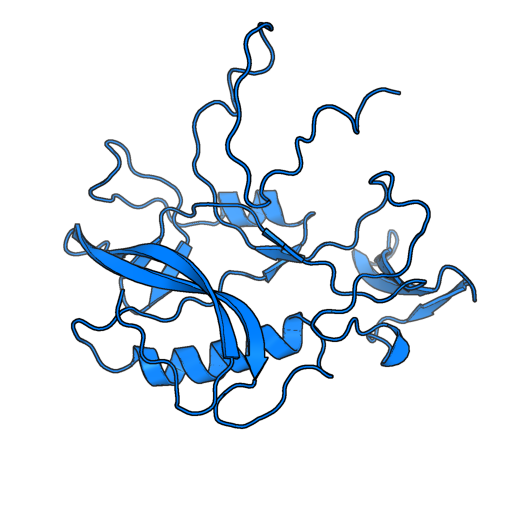53 O O . LYS A 1 171 ? -15.281 17.085 11.018 1.00 30.50 171 LYS A O 1
ATOM 1358 N N . VAL A 1 172 ? -14.514 17.661 8.983 1.00 34.19 172 VAL A N 1
ATOM 1359 C CA . VAL A 1 172 ? -13.181 17.060 9.122 1.00 34.19 172 VAL A CA 1
ATOM 1360 C C . VAL A 1 172 ? -12.418 17.693 10.287 1.00 34.19 172 VAL A C 1
ATOM 1362 O O . VAL A 1 172 ? -11.885 18.789 10.168 1.00 34.19 172 VAL A O 1
ATOM 1365 N N . ASN A 1 173 ? -12.358 16.980 11.412 1.00 28.83 173 ASN A N 1
ATOM 1366 C CA . ASN A 1 173 ? -11.508 17.299 12.554 1.00 28.83 173 ASN A CA 1
ATOM 1367 C C . ASN A 1 173 ? -11.117 16.022 13.328 1.00 28.83 173 ASN A C 1
ATOM 1369 O O . ASN A 1 173 ? -11.912 15.087 13.474 1.00 28.83 173 ASN A O 1
ATOM 1373 N N . SER A 1 174 ? -9.882 16.021 13.844 1.00 27.89 174 SER A N 1
ATOM 1374 C CA . SER A 1 174 ? -9.222 14.939 14.605 1.00 27.89 174 SER A CA 1
ATOM 1375 C C . SER A 1 174 ? -8.907 13.629 13.849 1.00 27.89 174 SER A C 1
ATOM 1377 O O . SER A 1 174 ? -9.670 12.666 13.892 1.00 27.89 174 SER A O 1
ATOM 1379 N N . PHE A 1 175 ? -7.712 13.599 13.248 1.00 35.12 175 PHE A N 1
ATOM 1380 C CA . PHE A 1 175 ? -6.760 12.475 13.140 1.00 35.12 175 PHE A CA 1
ATOM 1381 C C . PHE A 1 175 ? -7.254 11.037 13.437 1.00 35.12 175 PHE A C 1
ATOM 1383 O O . PHE A 1 175 ? -7.425 10.669 14.596 1.00 35.12 175 PHE A O 1
ATOM 1390 N N . SER A 1 176 ? -7.358 10.196 12.396 1.00 32.34 176 SER A N 1
ATOM 1391 C CA . SER A 1 176 ? -7.212 8.716 12.431 1.00 32.34 176 SER A CA 1
ATOM 1392 C C . SER A 1 176 ? -7.152 8.157 10.994 1.00 32.34 176 SER A C 1
ATOM 1394 O O . SER A 1 176 ? -7.965 7.325 10.588 1.00 32.34 176 SER A O 1
ATOM 1396 N N . LEU A 1 177 ? -6.220 8.676 10.185 1.00 36.06 177 LEU A N 1
ATOM 1397 C CA . LEU A 1 177 ? -6.084 8.340 8.762 1.00 36.06 177 LEU A CA 1
ATOM 1398 C C . LEU A 1 177 ? -4.730 7.675 8.504 1.00 36.06 177 LEU A C 1
ATOM 1400 O O . LEU A 1 177 ? -3.687 8.267 8.794 1.00 36.06 177 LEU A O 1
ATOM 1404 N N . VAL A 1 178 ? -4.764 6.459 7.950 1.00 34.59 178 VAL A N 1
ATOM 1405 C CA . VAL A 1 178 ? -3.576 5.831 7.360 1.00 34.59 178 VAL A CA 1
ATOM 1406 C C . VAL A 1 178 ? -3.355 6.477 6.003 1.00 34.59 178 VAL A C 1
ATOM 1408 O O . VAL A 1 178 ? -4.283 6.624 5.205 1.00 34.59 178 VAL A O 1
ATOM 1411 N N . LEU A 1 179 ? -2.120 6.898 5.783 1.00 36.12 179 LEU A N 1
ATOM 1412 C CA . LEU A 1 179 ? -1.690 7.670 4.643 1.00 36.12 179 LEU A CA 1
ATOM 1413 C C . LEU A 1 179 ? -0.953 6.765 3.666 1.00 36.12 179 LEU A C 1
ATOM 1415 O O . LEU A 1 179 ? 0.066 6.170 4.014 1.00 36.12 179 LEU A O 1
ATOM 1419 N N . ILE A 1 180 ? -1.453 6.703 2.440 1.00 36.84 180 ILE A N 1
ATOM 1420 C CA . ILE A 1 180 ? -0.756 6.084 1.320 1.00 36.84 180 ILE A CA 1
ATOM 1421 C C . ILE A 1 180 ? -0.094 7.184 0.513 1.00 36.84 180 ILE A C 1
ATOM 1423 O O . ILE A 1 180 ? -0.765 8.064 -0.036 1.00 36.84 180 ILE A O 1
ATOM 1427 N N . LEU A 1 181 ? 1.240 7.164 0.532 1.00 29.33 181 LEU A N 1
ATOM 1428 C CA . LEU A 1 181 ? 2.045 8.268 0.041 1.00 29.33 181 LEU A CA 1
ATOM 1429 C C . LEU A 1 181 ? 2.429 8.117 -1.413 1.00 29.33 181 LEU A C 1
ATOM 1431 O O . LEU A 1 181 ? 3.173 7.224 -1.813 1.00 29.33 181 LEU A O 1
ATOM 1435 N N . ALA A 1 182 ? 1.893 9.060 -2.169 1.00 34.84 182 ALA A N 1
ATOM 1436 C CA . ALA A 1 182 ? 1.936 9.104 -3.599 1.00 34.84 182 ALA A CA 1
ATOM 1437 C C . ALA A 1 182 ? 1.706 10.600 -3.975 1.00 34.84 182 ALA A C 1
ATOM 1439 O O . ALA A 1 182 ? 0.738 11.194 -3.504 1.00 34.84 182 ALA A O 1
ATOM 1440 N N . VAL A 1 183 ? 2.630 11.268 -4.697 1.00 31.33 183 VAL A N 1
ATOM 1441 C CA . VAL A 1 183 ? 2.636 12.744 -4.895 1.00 31.33 183 VAL A CA 1
ATOM 1442 C C . VAL A 1 183 ? 3.151 13.193 -6.280 1.00 31.33 183 VAL A C 1
ATOM 1444 O O . VAL A 1 183 ? 4.321 13.005 -6.622 1.00 31.33 183 VAL A O 1
ATOM 1447 N N . GLU A 1 184 ? 2.313 13.882 -7.052 1.00 28.77 184 GLU A N 1
ATOM 1448 C CA . GLU A 1 184 ? 2.737 14.779 -8.131 1.00 28.77 184 GLU A CA 1
ATOM 1449 C C . GLU A 1 184 ? 3.028 16.166 -7.551 1.00 28.77 184 GLU A C 1
ATOM 1451 O O . GLU A 1 184 ? 2.140 16.850 -7.050 1.00 28.77 184 GLU A O 1
ATOM 1456 N N . LEU A 1 185 ? 4.306 16.556 -7.572 1.00 30.95 185 LEU A N 1
ATOM 1457 C CA . LEU A 1 185 ? 4.769 17.851 -7.082 1.00 30.95 185 LEU A CA 1
ATOM 1458 C C . LEU A 1 185 ? 4.887 18.835 -8.248 1.00 30.95 185 LEU A C 1
ATOM 1460 O O . LEU A 1 185 ? 5.895 18.855 -8.949 1.00 30.95 185 LEU A O 1
ATOM 1464 N N . LEU A 1 186 ? 3.852 19.657 -8.395 1.00 28.56 186 LEU A N 1
ATOM 1465 C CA . LEU A 1 186 ? 3.912 21.034 -8.886 1.00 28.56 186 LEU A CA 1
ATOM 1466 C C . LEU A 1 186 ? 2.871 21.853 -8.084 1.00 28.56 186 LEU A C 1
ATOM 1468 O O . LEU A 1 186 ? 2.059 21.276 -7.361 1.00 28.56 186 LEU A O 1
ATOM 1472 N N . GLU A 1 187 ? 2.917 23.184 -8.149 1.00 32.88 187 GLU A N 1
ATOM 1473 C CA . GLU A 1 187 ? 1.964 24.131 -7.521 1.00 32.88 187 GLU A CA 1
ATOM 1474 C C . GLU A 1 187 ? 1.813 24.187 -5.982 1.00 32.88 187 GLU A C 1
ATOM 1476 O O . GLU A 1 187 ? 1.259 25.162 -5.470 1.00 32.88 187 GLU A O 1
ATOM 1481 N N . LEU A 1 188 ? 2.390 23.273 -5.192 1.00 33.03 188 LEU A N 1
ATOM 1482 C CA . LEU A 1 188 ? 2.339 23.363 -3.714 1.00 33.03 188 LEU A CA 1
ATOM 1483 C C . LEU A 1 188 ? 3.234 24.470 -3.097 1.00 33.03 188 LEU A C 1
ATOM 1485 O O . LEU A 1 188 ? 3.298 24.605 -1.878 1.00 33.03 188 LEU A O 1
ATOM 1489 N N . ALA A 1 189 ? 3.912 25.271 -3.926 1.00 26.88 189 ALA A N 1
ATOM 1490 C CA . ALA A 1 189 ? 4.750 26.404 -3.512 1.00 26.88 189 ALA A CA 1
ATOM 1491 C C . ALA A 1 189 ? 4.211 27.786 -3.947 1.00 26.88 189 ALA A C 1
ATOM 1493 O O . ALA A 1 189 ? 4.746 28.803 -3.515 1.00 26.88 189 ALA A O 1
ATOM 1494 N N . ILE A 1 190 ? 3.173 27.838 -4.795 1.00 29.03 190 ILE A N 1
ATOM 1495 C CA . ILE A 1 190 ? 2.689 29.084 -5.427 1.00 29.03 190 ILE A CA 1
ATOM 1496 C C . ILE A 1 190 ? 1.304 29.499 -4.899 1.00 29.03 190 ILE A C 1
ATOM 1498 O O . ILE A 1 190 ? 1.002 30.692 -4.828 1.00 29.03 190 ILE A O 1
ATOM 1502 N N . PHE A 1 191 ? 0.483 28.551 -4.430 1.00 27.58 191 PHE A N 1
ATOM 1503 C CA . PHE A 1 191 ? -0.916 28.794 -4.038 1.00 27.58 191 PHE A CA 1
ATOM 1504 C C . PHE A 1 191 ? -1.130 29.505 -2.678 1.00 27.58 191 PHE A C 1
ATOM 1506 O O . PHE A 1 191 ? -2.087 29.239 -1.954 1.00 27.58 191 PHE A O 1
ATOM 1513 N N . ILE A 1 192 ? -0.248 30.449 -2.339 1.00 30.62 192 ILE A N 1
ATOM 1514 C CA . ILE A 1 192 ? -0.518 31.536 -1.381 1.00 30.62 192 ILE A CA 1
ATOM 1515 C C . ILE A 1 192 ? -1.143 32.750 -2.110 1.00 30.62 192 ILE A C 1
ATOM 1517 O O . ILE A 1 192 ? -1.763 33.602 -1.472 1.00 30.62 192 ILE A O 1
ATOM 1521 N N . GLY A 1 193 ? -1.033 32.827 -3.445 1.00 27.47 193 GLY A N 1
ATOM 1522 C CA . GLY A 1 193 ? -1.553 33.929 -4.260 1.00 27.47 193 GLY A CA 1
ATOM 1523 C C . GLY A 1 193 ? -2.623 33.538 -5.290 1.00 27.47 193 GLY A C 1
ATOM 1524 O O . GLY A 1 193 ? -2.571 32.470 -5.888 1.00 27.47 193 GLY A O 1
ATOM 1525 N N . ALA A 1 194 ? -3.518 34.497 -5.559 1.00 26.42 194 ALA A N 1
ATOM 1526 C CA . ALA A 1 194 ? -4.524 34.532 -6.632 1.00 26.42 194 ALA A CA 1
ATOM 1527 C C . ALA A 1 194 ? -5.740 33.575 -6.541 1.00 26.42 194 ALA A C 1
ATOM 1529 O O . ALA A 1 194 ? -5.752 32.541 -5.884 1.00 26.42 194 ALA A O 1
ATOM 1530 N N . ASN A 1 195 ? -6.837 34.006 -7.174 1.00 29.73 195 ASN A N 1
ATOM 1531 C CA . ASN A 1 195 ? -8.178 33.420 -7.090 1.00 29.73 195 ASN A CA 1
ATOM 1532 C C . ASN A 1 195 ? -8.995 33.852 -8.325 1.00 29.73 195 ASN A C 1
ATOM 1534 O O . ASN A 1 195 ? -8.896 35.020 -8.706 1.00 29.73 195 ASN A O 1
ATOM 1538 N N . ARG A 1 196 ? -9.832 32.945 -8.866 1.00 28.39 196 ARG A N 1
ATOM 1539 C CA . ARG A 1 196 ? -11.160 33.149 -9.512 1.00 28.39 196 ARG A CA 1
ATOM 1540 C C . ARG A 1 196 ? -11.370 32.374 -10.827 1.00 28.39 196 ARG A C 1
ATOM 1542 O O . ARG A 1 196 ? -10.642 32.558 -11.792 1.00 28.39 196 ARG A O 1
ATOM 1549 N N . SER A 1 197 ? -12.558 31.759 -10.896 1.00 26.44 197 SER A N 1
ATOM 1550 C CA . SER A 1 197 ? -13.473 31.700 -12.060 1.00 26.44 197 SER A CA 1
ATOM 1551 C C . SER A 1 197 ? -13.635 30.387 -12.852 1.00 26.44 197 SER A C 1
ATOM 1553 O O . SER A 1 197 ? -12.750 29.546 -12.929 1.00 26.44 197 SER A O 1
ATOM 1555 N N . ALA A 1 198 ? -14.810 30.315 -13.496 1.00 26.66 198 ALA A N 1
ATOM 1556 C CA . ALA A 1 198 ? -15.316 29.344 -14.474 1.00 26.66 198 ALA A CA 1
ATOM 1557 C C . ALA A 1 198 ? -15.685 27.914 -14.002 1.00 26.66 198 ALA A C 1
ATOM 1559 O O . ALA A 1 198 ? -15.215 27.391 -12.998 1.00 26.66 198 ALA A O 1
ATOM 1560 N N . ARG A 1 199 ? -16.623 27.304 -14.747 1.00 26.27 199 ARG A N 1
ATOM 1561 C CA . ARG A 1 199 ? -17.244 25.983 -14.520 1.00 26.27 199 ARG A CA 1
ATOM 1562 C C . ARG A 1 199 ? -17.335 25.220 -15.847 1.00 26.27 199 ARG A C 1
ATOM 1564 O O . ARG A 1 199 ? -17.637 25.858 -16.855 1.00 26.27 199 ARG A O 1
ATOM 1571 N N . LYS A 1 200 ? -17.297 23.881 -15.807 1.00 25.00 200 LYS A N 1
ATOM 1572 C CA . LYS A 1 200 ? -18.343 22.969 -16.345 1.00 25.00 200 LYS A CA 1
ATOM 1573 C C . LYS A 1 200 ? -18.015 21.504 -15.997 1.00 25.00 200 LYS A C 1
ATOM 1575 O O . LYS A 1 200 ? -16.983 21.239 -15.393 1.00 25.00 200 LYS A O 1
ATOM 1580 N N . HIS A 1 201 ? -18.954 20.591 -16.252 1.00 23.30 201 HIS A N 1
ATOM 1581 C CA . HIS A 1 201 ? -19.038 19.287 -15.580 1.00 23.30 201 HIS A CA 1
ATOM 1582 C C . HIS A 1 201 ? -18.688 18.095 -16.479 1.00 23.30 201 HIS A C 1
ATOM 1584 O O . HIS A 1 201 ? -19.114 18.061 -17.627 1.00 23.30 201 HIS A O 1
ATOM 1590 N N . ILE A 1 202 ? -18.069 17.077 -15.875 1.00 22.73 202 ILE A N 1
ATOM 1591 C CA . ILE A 1 202 ? -18.390 15.638 -15.976 1.00 22.73 202 ILE A CA 1
ATOM 1592 C C . ILE A 1 202 ? -17.991 15.032 -14.614 1.00 22.73 202 ILE A C 1
ATOM 1594 O O . ILE A 1 202 ? -17.046 15.519 -13.992 1.00 22.73 202 ILE A O 1
ATOM 1598 N N . LEU A 1 203 ? -18.734 14.047 -14.092 1.00 20.34 203 LEU A N 1
ATOM 1599 C CA . LEU A 1 203 ? -18.564 13.573 -12.711 1.00 20.34 203 LEU A CA 1
ATOM 1600 C C . LEU A 1 203 ? -18.704 12.051 -12.581 1.00 20.34 203 LEU A C 1
ATOM 1602 O O . LEU A 1 203 ? -19.786 11.511 -12.781 1.00 20.34 203 LEU A O 1
ATOM 1606 N N . VAL A 1 204 ? -17.626 11.399 -12.135 1.00 21.39 204 VAL A N 1
ATOM 1607 C CA . VAL A 1 204 ? -17.648 10.104 -11.432 1.00 21.39 204 VAL A CA 1
ATOM 1608 C C . VAL A 1 204 ? -16.649 10.194 -10.269 1.00 21.39 204 VAL A C 1
ATOM 1610 O O . VAL A 1 204 ? -15.469 9.906 -10.421 1.00 21.39 204 VAL A O 1
ATOM 1613 N N . VAL A 1 205 ? -17.148 10.710 -9.140 1.00 24.00 205 VAL A N 1
ATOM 1614 C CA . VAL A 1 205 ? -16.553 10.803 -7.786 1.00 24.00 205 VAL A CA 1
ATOM 1615 C C . VAL A 1 205 ? -15.016 10.717 -7.672 1.00 24.00 205 VAL A C 1
ATOM 1617 O O . VAL A 1 205 ? -14.436 9.647 -7.512 1.00 24.00 205 VAL A O 1
ATOM 1620 N N . SER A 1 206 ? -14.377 11.885 -7.591 1.00 25.22 206 SER A N 1
ATOM 1621 C CA . SER A 1 206 ? -13.056 12.082 -6.977 1.00 25.22 206 SER A CA 1
ATOM 1622 C C . SER A 1 206 ? -12.977 13.502 -6.381 1.00 25.22 206 SER A C 1
ATOM 1624 O O . SER A 1 206 ? -13.902 14.290 -6.572 1.00 25.22 206 SER A O 1
ATOM 1626 N N . TRP A 1 207 ? -11.878 13.817 -5.685 1.00 22.58 207 TRP A N 1
ATOM 1627 C CA . TRP A 1 207 ? -11.551 15.090 -5.013 1.00 22.58 207 TRP A CA 1
ATOM 1628 C C . TRP A 1 207 ? -12.395 15.485 -3.785 1.00 22.58 207 TRP A C 1
ATOM 1630 O O . TRP A 1 207 ? -13.483 16.049 -3.889 1.00 22.58 207 TRP A O 1
ATOM 1640 N N . ILE A 1 208 ? -11.788 15.353 -2.598 1.00 24.94 208 ILE A N 1
ATOM 1641 C CA . ILE A 1 208 ? -12.096 16.226 -1.454 1.00 24.94 208 ILE A CA 1
ATOM 1642 C C . ILE A 1 208 ? -11.315 17.528 -1.662 1.00 24.94 208 ILE A C 1
ATOM 1644 O O . ILE A 1 208 ? -10.093 17.554 -1.530 1.00 24.94 208 ILE A O 1
ATOM 1648 N N . ASN A 1 209 ? -12.015 18.613 -1.991 1.00 24.28 209 ASN A N 1
ATOM 1649 C CA . ASN A 1 209 ? -11.410 19.938 -2.108 1.00 24.28 209 ASN A CA 1
ATOM 1650 C C . ASN A 1 209 ? -11.224 20.543 -0.701 1.00 24.28 209 ASN A C 1
ATOM 1652 O O . ASN A 1 209 ? -12.203 20.857 -0.025 1.00 24.28 209 ASN A O 1
ATOM 1656 N N . PHE A 1 210 ? -9.976 20.666 -0.241 1.00 31.80 210 PHE A N 1
ATOM 1657 C CA . PHE A 1 210 ? -9.646 20.948 1.167 1.00 31.80 210 PHE A CA 1
ATOM 1658 C C . PHE A 1 210 ? -9.966 22.382 1.645 1.00 31.80 210 PHE A C 1
ATOM 1660 O O . PHE A 1 210 ? -9.991 22.639 2.850 1.00 31.80 210 PHE A O 1
ATOM 1667 N N . ASN A 1 211 ? -10.264 23.307 0.726 1.00 25.67 211 ASN A N 1
ATOM 1668 C CA . ASN A 1 211 ? -10.396 24.749 0.988 1.00 25.67 211 ASN A CA 1
ATOM 1669 C C . ASN A 1 211 ? -11.639 25.189 1.799 1.00 25.67 211 ASN A C 1
ATOM 1671 O O . ASN A 1 211 ? -11.890 26.385 1.916 1.00 25.67 211 ASN A O 1
ATOM 1675 N N . SER A 1 212 ? -12.419 24.268 2.380 1.00 28.11 212 SER A N 1
ATOM 1676 C CA . SER A 1 212 ? -13.577 24.580 3.246 1.00 28.11 212 SER A CA 1
ATOM 1677 C C . SER A 1 212 ? -13.426 24.130 4.709 1.00 28.11 212 SER A C 1
ATOM 1679 O O . SER A 1 212 ? -14.378 24.224 5.483 1.00 28.11 212 SER A O 1
ATOM 1681 N N . ILE A 1 213 ? -12.246 23.629 5.098 1.00 31.66 213 ILE A N 1
ATOM 1682 C CA . ILE A 1 213 ? -12.013 23.000 6.414 1.00 31.66 213 ILE A CA 1
ATOM 1683 C C . ILE A 1 213 ? -11.231 23.909 7.385 1.00 31.66 213 ILE A C 1
ATOM 1685 O O . ILE A 1 213 ? -11.348 23.741 8.597 1.00 31.66 213 ILE A O 1
ATOM 1689 N N . LEU A 1 214 ? -10.488 24.904 6.883 1.00 28.53 214 LEU A N 1
ATOM 1690 C CA . LEU A 1 214 ? -9.579 25.757 7.671 1.00 28.53 214 LEU A CA 1
ATOM 1691 C C . LEU A 1 214 ? -10.004 27.238 7.727 1.00 28.53 214 LEU A C 1
ATOM 1693 O O . LEU A 1 214 ? -9.170 28.134 7.659 1.00 28.53 214 LEU A O 1
ATOM 1697 N N . SER A 1 215 ? -11.307 27.506 7.859 1.00 30.11 215 SER A N 1
ATOM 1698 C CA . SER A 1 215 ? -11.834 28.859 8.101 1.00 30.11 215 SER A CA 1
ATOM 1699 C C . SER A 1 215 ? -12.574 28.955 9.442 1.00 30.11 215 SER A C 1
ATOM 1701 O O . SER A 1 215 ? -13.810 28.959 9.476 1.00 30.11 215 SER A O 1
ATOM 1703 N N . LYS A 1 216 ? -11.815 29.017 10.541 1.00 30.75 216 LYS A N 1
ATOM 1704 C CA . LYS A 1 216 ? -12.211 29.606 11.830 1.00 30.75 216 LYS A CA 1
ATOM 1705 C C . LYS A 1 216 ? -10.990 29.860 12.706 1.00 30.75 216 LYS A C 1
ATOM 1707 O O . LYS A 1 216 ? -10.096 28.990 12.680 1.00 30.75 216 LYS A O 1
#